Protein AF-A0A0B1T6L1-F1 (afdb_monomer_lite)

Foldseek 3Di:
DDDQDQEAAAEDQPDALVVVLVLVVPDDLVLLLVNQVNHAEYEYEHYNYDLVSVVSNLVSHQAYQEYYYDDDPDDPVSVVVCLVSCQNRLHAEYEDEQRCQLVCQVRHQHAYYEYDDEADHAQVSAAAYAEYEEEYDDDDPRPLVNCVRHVYQKYKYKYFAQDPVSVVVVVVVLVVNVVSPFADKDKDFAAAPPCPPGDGGMMMIMTHDDPPLVVLVCCCCHVVSDRDDDVLSVVCSVDVPSDSSPPDPHPPCPDDPSVVVVVVSVVVVPPD

Secondary structure (DSSP, 8-state):
-----SEEEEE-TTS-HHHHHHHHHTS-HHHHHHHHTT--EEEEES----HHHHHHHHHT-S--SEEEEES----HHHHHHHHHHHHHTT--EEEE-GGGHHHHHHH--EEEEEE---S---STT--SEEEEEEE--S--TTHHHHHHHHT-SEEEEEEE--SHHHHHHHHHHHHHHHHTT-SS-EEEEEPPTT-TTPPP-EEEEEEES-HHHHHHHHIIIIITT-SS--HHHHGGGT-TT-----S------SS--HHHHHHHHHHTTS--

Organism: Oesophagostomum dentatum (NCBI:txid61180)

Radius of gyration: 20.28 Å; chains: 1; bounding box: 44×43×60 Å

pLDDT: mean 70.19, std 16.98, range [30.94, 94.12]

Sequence (272 aa):
MSLRPSVIELTHSRNPLSNLTAALRSVEAGKLDNFFGKMKMLSLDRTDIAVNDLIFLLQKLKLLEGFSFSELDFSQKEWELLLPEFQRLSIRAMDISQDILDLVLNKMNVELLKLSAFPGLKVDALKHSLFFVYFAGERLKHKVDAFRILNLQCFAVVLYTPCNDTKYASGELARLLAEAGLPTVQLHRFASKGLSQGHDNFTVITAGEDCVTRAKVHSIYVEGRTSTPNLRQLLQLIDDFSPPLDPIRVVEFGGFDTDGVRKAFEAARQDV

Structure (mmCIF, N/CA/C/O backbone):
data_AF-A0A0B1T6L1-F1
#
_entry.id   AF-A0A0B1T6L1-F1
#
loop_
_atom_site.group_PDB
_atom_site.id
_atom_site.type_symbol
_atom_site.label_atom_id
_atom_site.label_alt_id
_atom_site.label_comp_id
_atom_site.label_asym_id
_atom_site.label_entity_id
_atom_site.label_seq_id
_atom_site.pdbx_PDB_ins_code
_atom_site.Cartn_x
_atom_site.Cartn_y
_atom_site.Cartn_z
_atom_site.occupancy
_atom_site.B_iso_or_equiv
_atom_site.auth_seq_id
_atom_site.auth_comp_id
_atom_site.auth_asym_id
_atom_site.auth_atom_id
_atom_site.pdbx_PDB_model_num
ATOM 1 N N . MET A 1 1 ? 4.701 -25.016 -21.267 1.00 36.16 1 MET A N 1
ATOM 2 C CA . MET A 1 1 ? 3.952 -23.823 -20.789 1.00 36.16 1 MET A CA 1
ATOM 3 C C . MET A 1 1 ? 4.954 -22.804 -20.268 1.00 36.16 1 MET A C 1
ATOM 5 O O . MET A 1 1 ? 5.526 -23.029 -19.207 1.00 36.16 1 MET A O 1
ATOM 9 N N . SER A 1 2 ? 5.215 -21.726 -21.014 1.00 41.16 2 SER A N 1
ATOM 10 C CA . SER A 1 2 ? 6.150 -20.693 -20.558 1.00 41.16 2 SER A CA 1
ATOM 11 C C . SER A 1 2 ? 5.547 -19.910 -19.388 1.00 41.16 2 SER A C 1
ATOM 13 O O . SER A 1 2 ? 4.442 -19.369 -19.462 1.00 41.16 2 SER A O 1
ATOM 15 N N . LEU A 1 3 ? 6.262 -19.924 -18.267 1.00 41.78 3 LEU A N 1
ATOM 16 C CA . LEU A 1 3 ? 5.876 -19.271 -17.022 1.00 41.78 3 LEU A CA 1
ATOM 17 C C . LEU A 1 3 ? 6.004 -17.756 -17.214 1.00 41.78 3 LEU A C 1
ATOM 19 O O . LEU A 1 3 ? 7.114 -17.236 -17.289 1.00 41.78 3 LEU A O 1
ATOM 23 N N . ARG A 1 4 ? 4.875 -17.050 -17.330 1.00 53.25 4 ARG A N 1
ATOM 24 C CA . ARG A 1 4 ? 4.848 -15.581 -17.379 1.00 53.25 4 ARG A CA 1
ATOM 25 C C . ARG A 1 4 ? 4.608 -15.049 -15.966 1.00 53.25 4 ARG A C 1
ATOM 27 O O . ARG A 1 4 ? 3.609 -15.451 -15.367 1.00 53.25 4 ARG A O 1
ATOM 34 N N . PRO A 1 5 ? 5.484 -14.194 -15.420 1.00 55.72 5 PRO A N 1
ATOM 35 C CA . PRO A 1 5 ? 5.317 -13.700 -14.062 1.00 55.72 5 PRO A CA 1
ATOM 36 C C . PRO A 1 5 ? 4.136 -12.725 -13.981 1.00 55.72 5 PRO A C 1
ATOM 38 O O . PRO A 1 5 ? 4.048 -11.772 -14.752 1.00 55.72 5 PRO A O 1
ATOM 41 N N . SER A 1 6 ? 3.235 -12.952 -13.023 1.00 68.88 6 SER A N 1
ATOM 42 C CA . SER A 1 6 ? 2.201 -11.975 -12.643 1.00 68.88 6 SER A CA 1
ATOM 43 C C . SER A 1 6 ? 2.708 -10.971 -11.608 1.00 68.88 6 SER A C 1
ATOM 45 O O . SER A 1 6 ? 2.180 -9.866 -11.518 1.00 68.88 6 SER A O 1
ATOM 47 N N . VAL A 1 7 ? 3.759 -11.324 -10.868 1.00 72.12 7 VAL A N 1
ATOM 48 C CA . VAL A 1 7 ? 4.447 -10.443 -9.924 1.00 72.12 7 VAL A CA 1
ATOM 49 C C . VAL A 1 7 ? 5.940 -10.521 -10.194 1.00 72.12 7 VAL A C 1
ATOM 51 O O . VAL A 1 7 ? 6.476 -11.620 -10.342 1.00 72.12 7 VAL A O 1
ATOM 54 N N . ILE A 1 8 ? 6.599 -9.369 -10.234 1.00 73.44 8 ILE A N 1
ATOM 55 C CA . ILE A 1 8 ? 8.056 -9.275 -10.216 1.00 73.44 8 ILE A CA 1
ATOM 56 C C . ILE A 1 8 ? 8.463 -8.550 -8.942 1.00 73.44 8 ILE A C 1
ATOM 58 O O . ILE A 1 8 ? 7.980 -7.458 -8.651 1.00 73.44 8 ILE A O 1
ATOM 62 N N . GLU A 1 9 ? 9.350 -9.181 -8.187 1.00 73.81 9 GLU A N 1
ATOM 63 C CA . GLU A 1 9 ? 9.928 -8.640 -6.967 1.00 73.81 9 GLU A CA 1
ATOM 64 C C . GLU A 1 9 ? 11.438 -8.539 -7.182 1.00 73.81 9 GLU A C 1
ATOM 66 O O . GLU A 1 9 ? 12.100 -9.535 -7.474 1.00 73.81 9 GLU A O 1
ATOM 71 N N . LEU A 1 10 ? 11.955 -7.318 -7.125 1.00 73.69 10 LEU A N 1
ATOM 72 C CA . LEU A 1 10 ? 13.372 -7.013 -7.250 1.00 73.69 10 LEU A CA 1
ATOM 73 C C . LEU A 1 10 ? 13.874 -6.676 -5.852 1.00 73.69 10 LEU A C 1
ATOM 75 O O . LEU A 1 10 ? 13.380 -5.730 -5.241 1.00 73.69 10 LEU A O 1
ATOM 79 N N . THR A 1 11 ? 14.795 -7.485 -5.332 1.00 72.19 11 THR A N 1
ATOM 80 C CA . THR A 1 11 ? 15.311 -7.339 -3.969 1.00 72.19 11 THR A CA 1
ATOM 81 C C . THR A 1 11 ? 16.829 -7.192 -3.965 1.00 72.19 11 THR A C 1
ATOM 83 O O . THR A 1 11 ? 17.516 -7.804 -4.784 1.00 72.19 11 THR A O 1
ATOM 86 N N . HIS A 1 12 ? 17.338 -6.449 -2.978 1.00 64.75 12 HIS A N 1
ATOM 87 C CA . HIS A 1 12 ? 18.756 -6.277 -2.639 1.00 64.75 12 HIS A CA 1
ATOM 88 C C . HIS A 1 12 ? 19.622 -5.482 -3.636 1.00 64.75 12 HIS A C 1
ATOM 90 O O . HIS A 1 12 ? 19.694 -5.747 -4.831 1.00 64.75 12 HIS A O 1
ATOM 96 N N . SER A 1 13 ? 20.451 -4.595 -3.083 1.00 58.34 13 SER A N 1
ATOM 97 C CA . SER A 1 13 ? 21.428 -3.754 -3.792 1.00 58.34 13 SER A CA 1
ATOM 98 C C . SER A 1 13 ? 22.599 -4.499 -4.444 1.00 58.34 13 SER A C 1
ATOM 100 O O . SER A 1 13 ? 23.389 -3.894 -5.164 1.00 58.34 13 SER A O 1
ATOM 102 N N . ARG A 1 14 ? 22.745 -5.813 -4.217 1.00 57.59 14 ARG A N 1
ATOM 103 C CA . ARG A 1 14 ? 23.870 -6.593 -4.768 1.00 57.59 14 ARG A CA 1
ATOM 104 C C . ARG A 1 14 ? 23.780 -6.812 -6.280 1.00 57.59 14 ARG A C 1
ATOM 106 O O . ARG A 1 14 ? 24.773 -7.216 -6.874 1.00 57.59 14 ARG A O 1
ATOM 113 N N . ASN A 1 15 ? 22.630 -6.526 -6.893 1.00 57.59 15 ASN A N 1
ATOM 114 C CA . ASN A 1 15 ? 22.432 -6.591 -8.336 1.00 57.59 15 ASN A CA 1
ATOM 115 C C . ASN A 1 15 ? 21.779 -5.295 -8.824 1.00 57.59 15 ASN A C 1
ATOM 117 O O . ASN A 1 15 ? 20.564 -5.150 -8.693 1.00 57.59 15 ASN A O 1
ATOM 121 N N . PRO A 1 16 ? 22.557 -4.347 -9.375 1.00 63.94 16 PRO A N 1
ATOM 122 C CA . PRO A 1 16 ? 22.005 -3.066 -9.779 1.00 63.94 16 PRO A CA 1
ATOM 123 C C . PRO A 1 16 ? 21.029 -3.277 -10.938 1.00 63.94 16 PRO A C 1
ATOM 125 O O . PRO A 1 16 ? 21.321 -4.019 -11.885 1.00 63.94 16 PRO A O 1
ATOM 128 N N . LEU A 1 17 ? 19.864 -2.621 -10.874 1.00 71.81 17 LEU A N 1
ATOM 129 C CA . LEU A 1 17 ? 18.836 -2.740 -11.913 1.00 71.81 17 LEU A CA 1
ATOM 130 C C . LEU A 1 17 ? 19.394 -2.397 -13.303 1.00 71.81 17 LEU A C 1
ATOM 132 O O . LEU A 1 17 ? 18.957 -2.971 -14.298 1.00 71.81 17 LEU A O 1
ATOM 136 N N . SER A 1 18 ? 20.405 -1.532 -13.359 1.00 74.44 18 SER A N 1
ATOM 137 C CA . SER A 1 18 ? 21.131 -1.159 -14.572 1.00 74.44 18 SER A CA 1
ATOM 138 C C . SER A 1 18 ? 21.674 -2.357 -15.365 1.00 74.44 18 SER A C 1
ATOM 140 O O . SER A 1 18 ? 21.671 -2.339 -16.595 1.00 74.44 18 SER A O 1
ATOM 142 N N . ASN A 1 19 ? 22.081 -3.444 -14.700 1.00 75.06 19 ASN A N 1
ATOM 143 C CA . ASN A 1 19 ? 22.536 -4.659 -15.383 1.00 75.06 19 ASN A CA 1
ATOM 144 C C . ASN A 1 19 ? 21.368 -5.403 -16.041 1.00 75.06 19 ASN A C 1
ATOM 146 O O . ASN A 1 19 ? 21.485 -5.879 -17.173 1.00 75.06 19 ASN A O 1
ATOM 150 N N . LEU A 1 20 ? 20.220 -5.468 -15.359 1.00 74.06 20 LEU A N 1
ATOM 151 C CA . LEU A 1 20 ? 19.002 -6.031 -15.933 1.00 74.06 20 LEU A CA 1
ATOM 152 C C . LEU A 1 20 ? 18.511 -5.162 -17.092 1.00 74.06 20 LEU A C 1
ATOM 154 O O . LEU A 1 20 ? 18.216 -5.698 -18.155 1.00 74.06 20 LEU A O 1
ATOM 158 N N . THR A 1 21 ? 18.449 -3.837 -16.944 1.00 78.88 21 THR A N 1
ATOM 159 C CA . THR A 1 21 ? 18.015 -2.963 -18.043 1.00 78.88 21 THR A CA 1
ATOM 160 C C . THR A 1 21 ? 18.961 -3.054 -19.230 1.00 78.88 21 THR A C 1
ATOM 162 O O . THR A 1 21 ? 18.482 -3.135 -20.359 1.00 78.88 21 THR A O 1
ATOM 165 N N . ALA A 1 22 ? 20.277 -3.132 -19.012 1.00 81.00 22 ALA A N 1
ATOM 166 C CA . ALA A 1 22 ? 21.252 -3.367 -20.074 1.00 81.00 22 ALA A CA 1
ATOM 167 C C . ALA A 1 22 ? 20.987 -4.690 -20.813 1.00 81.00 22 ALA A C 1
ATOM 169 O O . ALA A 1 22 ? 20.935 -4.706 -22.045 1.00 81.00 22 ALA A O 1
ATOM 170 N N . ALA A 1 23 ? 20.738 -5.781 -20.081 1.00 77.50 23 ALA A N 1
ATOM 171 C CA . ALA A 1 23 ? 20.386 -7.065 -20.680 1.00 77.50 23 ALA A CA 1
ATOM 172 C C . ALA A 1 23 ? 19.068 -6.979 -21.467 1.00 77.50 23 ALA A C 1
ATOM 174 O O . ALA A 1 23 ? 19.016 -7.387 -22.628 1.00 77.50 23 ALA A O 1
ATOM 175 N N . LEU A 1 24 ? 18.023 -6.381 -20.889 1.00 80.19 24 LEU A N 1
ATOM 176 C CA . LEU A 1 24 ? 16.717 -6.230 -21.535 1.00 80.19 24 LEU A CA 1
ATOM 177 C C . LEU A 1 24 ? 16.789 -5.342 -22.781 1.00 80.19 24 LEU A C 1
ATOM 179 O O . LEU A 1 24 ? 16.126 -5.639 -23.765 1.00 80.19 24 LEU A O 1
ATOM 183 N N . ARG A 1 25 ? 17.624 -4.298 -22.798 1.00 82.81 25 ARG A N 1
ATOM 184 C CA . ARG A 1 25 ? 17.835 -3.450 -23.986 1.00 82.81 25 ARG A CA 1
ATOM 185 C C . ARG A 1 25 ? 18.375 -4.228 -25.187 1.00 82.81 25 ARG A C 1
ATOM 187 O O . ARG A 1 25 ? 18.141 -3.809 -26.315 1.00 82.81 25 ARG A O 1
ATOM 194 N N . SER A 1 26 ? 19.068 -5.345 -24.957 1.00 80.06 26 SER A N 1
ATOM 195 C CA . SER A 1 26 ? 19.555 -6.231 -26.023 1.00 80.06 26 SER A CA 1
ATOM 196 C C . SER A 1 26 ? 18.503 -7.227 -26.534 1.00 80.06 26 SER A C 1
ATOM 198 O O . SER A 1 26 ? 18.726 -7.894 -27.543 1.00 80.06 26 SER A O 1
ATOM 200 N N . VAL A 1 27 ? 17.352 -7.329 -25.861 1.00 79.75 27 VAL A N 1
ATOM 201 C CA . VAL A 1 27 ? 16.247 -8.215 -26.240 1.00 79.75 27 VAL A CA 1
ATOM 202 C C . VAL A 1 27 ? 15.304 -7.492 -27.203 1.00 79.75 27 VAL A C 1
ATOM 204 O O . VAL A 1 27 ? 14.964 -6.324 -27.027 1.00 79.75 27 VAL A O 1
ATOM 207 N N . GLU A 1 28 ? 14.843 -8.210 -28.226 1.00 80.69 28 GLU A N 1
ATOM 208 C CA . GLU A 1 28 ? 13.855 -7.720 -29.188 1.00 80.69 28 GLU A CA 1
ATOM 209 C C . GLU A 1 28 ? 12.576 -7.218 -28.490 1.00 80.69 28 GLU A C 1
ATOM 211 O O . GLU A 1 28 ? 11.990 -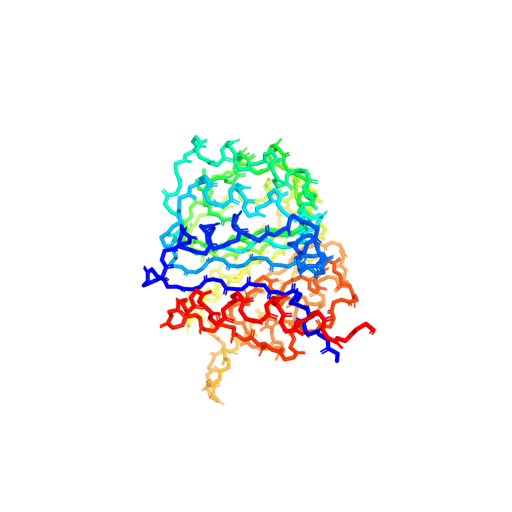7.920 -27.661 1.00 80.69 28 GLU A O 1
ATOM 216 N N . ALA A 1 29 ? 12.108 -6.021 -28.861 1.00 74.94 29 ALA A N 1
ATOM 217 C CA . ALA A 1 29 ? 11.001 -5.337 -28.187 1.00 74.94 29 ALA A CA 1
ATOM 218 C C . ALA A 1 29 ? 9.726 -6.195 -28.075 1.00 74.94 29 ALA A C 1
ATOM 220 O O . ALA A 1 29 ? 9.123 -6.260 -27.006 1.00 74.94 29 ALA A O 1
ATOM 221 N N . GLY A 1 30 ? 9.363 -6.934 -29.132 1.00 75.12 30 GLY A N 1
ATOM 222 C CA . GLY A 1 30 ? 8.183 -7.807 -29.124 1.00 75.12 30 GLY A CA 1
ATOM 223 C C . GLY A 1 30 ? 8.251 -8.939 -28.089 1.00 75.12 30 GLY A C 1
ATOM 224 O O . GLY A 1 30 ? 7.219 -9.384 -27.585 1.00 75.12 30 GLY A O 1
ATOM 225 N N . LYS A 1 31 ? 9.457 -9.385 -27.712 1.00 74.69 31 LYS A N 1
ATOM 226 C CA . LYS A 1 31 ? 9.647 -10.418 -26.683 1.00 74.69 31 LYS A CA 1
ATOM 227 C C . LYS A 1 31 ? 9.498 -9.859 -25.275 1.00 74.69 31 LYS A C 1
ATOM 229 O O . LYS A 1 31 ? 8.926 -10.535 -24.423 1.00 74.69 31 LYS A O 1
ATOM 234 N N . LEU A 1 32 ? 9.971 -8.635 -25.046 1.00 73.62 32 LEU A N 1
ATOM 235 C CA . LEU A 1 32 ? 9.786 -7.935 -23.774 1.00 73.62 32 LEU A CA 1
ATOM 236 C C . LEU A 1 32 ? 8.304 -7.668 -23.514 1.00 73.62 32 LEU A C 1
ATOM 238 O O . LEU A 1 32 ? 7.801 -8.019 -22.449 1.00 73.62 32 LEU A O 1
ATOM 242 N N . ASP A 1 33 ? 7.594 -7.154 -24.519 1.00 75.25 33 ASP A N 1
ATOM 243 C CA . ASP A 1 33 ? 6.148 -6.928 -24.464 1.00 75.25 33 ASP A CA 1
ATOM 244 C C . ASP A 1 33 ? 5.382 -8.200 -24.079 1.00 75.25 33 ASP A C 1
ATOM 246 O O . ASP A 1 33 ? 4.445 -8.167 -23.282 1.00 75.25 33 ASP A O 1
ATOM 250 N N . ASN A 1 34 ? 5.776 -9.343 -24.646 1.00 74.12 34 ASN A N 1
ATOM 251 C CA . ASN A 1 34 ? 5.131 -10.623 -24.370 1.00 74.12 34 ASN A CA 1
ATOM 252 C C . ASN A 1 34 ? 5.470 -11.162 -22.968 1.00 74.12 34 ASN A C 1
ATOM 254 O O . ASN A 1 34 ? 4.610 -11.761 -22.315 1.00 74.12 34 ASN A O 1
ATOM 258 N N . PHE A 1 35 ? 6.706 -10.945 -22.506 1.00 70.56 35 PHE A N 1
ATOM 259 C CA . PHE A 1 35 ? 7.175 -11.359 -21.183 1.00 70.56 35 PHE A CA 1
ATOM 260 C C . PHE A 1 35 ? 6.468 -10.581 -20.068 1.00 70.56 35 PHE A C 1
ATOM 262 O O . PHE A 1 35 ? 5.916 -11.187 -19.150 1.00 70.56 35 PHE A O 1
ATOM 269 N N . PHE A 1 36 ? 6.408 -9.253 -20.190 1.00 75.19 36 PHE A N 1
ATOM 270 C CA . PHE A 1 36 ? 5.764 -8.377 -19.210 1.00 75.19 36 PHE A CA 1
ATOM 271 C C . PHE A 1 36 ? 4.249 -8.239 -19.397 1.00 75.19 36 PHE A C 1
ATOM 273 O O . PHE A 1 36 ? 3.572 -7.697 -18.530 1.00 75.19 36 PHE A O 1
ATOM 280 N N . GLY A 1 37 ? 3.679 -8.752 -20.491 1.00 71.31 37 GLY A N 1
ATOM 281 C CA . GLY A 1 37 ? 2.271 -8.543 -20.843 1.00 71.31 37 GLY A CA 1
ATOM 282 C C . GLY A 1 37 ? 1.235 -9.101 -19.857 1.00 71.31 37 GLY A C 1
ATOM 283 O O . GLY A 1 37 ? 0.057 -8.791 -19.998 1.00 71.31 37 GLY A O 1
ATOM 284 N N . LYS A 1 38 ? 1.638 -9.922 -18.876 1.00 71.06 38 LYS A N 1
ATOM 285 C CA . LYS A 1 38 ? 0.769 -10.415 -17.785 1.00 71.06 38 LYS A CA 1
ATOM 286 C C . LYS A 1 38 ? 1.198 -9.935 -16.397 1.00 71.06 38 LYS A C 1
ATOM 288 O O . LYS A 1 38 ? 0.666 -10.424 -15.398 1.00 71.06 38 LYS A O 1
ATOM 293 N N . MET A 1 39 ? 2.169 -9.028 -16.329 1.00 77.38 39 MET A N 1
ATOM 294 C CA . MET A 1 39 ? 2.644 -8.497 -15.064 1.00 77.38 39 MET A CA 1
ATOM 295 C C . MET A 1 39 ? 1.562 -7.602 -14.460 1.00 77.38 39 MET A C 1
ATOM 297 O O . MET A 1 39 ? 1.101 -6.656 -15.089 1.00 77.38 39 MET A O 1
ATOM 301 N N . LYS A 1 40 ? 1.142 -7.930 -13.242 1.00 78.38 40 LYS A N 1
ATOM 302 C CA . LYS A 1 40 ? 0.152 -7.180 -12.466 1.00 78.38 40 LYS A CA 1
ATOM 303 C C . LYS A 1 40 ? 0.808 -6.371 -11.361 1.00 78.38 40 LYS A C 1
ATOM 305 O O . LYS A 1 40 ? 0.277 -5.337 -10.982 1.00 78.38 40 LYS A O 1
ATOM 310 N N . MET A 1 41 ? 1.962 -6.802 -10.857 1.00 83.50 41 MET A N 1
ATOM 311 C CA . MET A 1 41 ? 2.629 -6.105 -9.765 1.00 83.50 41 MET A CA 1
ATOM 312 C C . MET A 1 41 ? 4.145 -6.064 -9.925 1.00 83.50 41 MET A C 1
ATOM 314 O O . MET A 1 41 ? 4.771 -7.064 -10.281 1.00 83.50 41 MET A O 1
ATOM 318 N N . LEU A 1 42 ? 4.715 -4.904 -9.603 1.00 86.00 42 LEU A N 1
ATOM 319 C CA . LEU A 1 42 ? 6.147 -4.680 -9.458 1.00 86.00 42 LEU A CA 1
ATOM 320 C C . LEU A 1 42 ? 6.430 -4.292 -8.005 1.00 86.00 42 LEU A C 1
ATOM 322 O O . LEU A 1 42 ? 5.798 -3.381 -7.473 1.00 86.00 42 LEU A O 1
ATOM 326 N N . SER A 1 43 ? 7.363 -4.993 -7.372 1.00 84.38 43 SER A N 1
ATOM 327 C CA . SER A 1 43 ? 7.820 -4.714 -6.013 1.00 84.38 43 SER A CA 1
ATOM 328 C C . SER A 1 43 ? 9.320 -4.455 -6.017 1.00 84.38 43 SER A C 1
ATOM 330 O O . SER A 1 43 ? 10.070 -5.272 -6.547 1.00 84.38 43 SER A O 1
ATOM 332 N N . LEU A 1 44 ? 9.748 -3.337 -5.436 1.00 82.56 44 LEU A N 1
ATOM 333 C CA . LEU A 1 44 ? 11.155 -2.966 -5.283 1.00 82.56 44 LEU A CA 1
ATOM 334 C C . LEU A 1 44 ? 11.520 -2.970 -3.796 1.00 82.56 44 LEU A C 1
ATOM 336 O O . LEU A 1 44 ? 10.972 -2.185 -3.034 1.00 82.56 44 LEU A O 1
ATOM 340 N N . ASP A 1 45 ? 12.434 -3.831 -3.365 1.00 77.12 45 ASP A N 1
ATOM 341 C CA . ASP A 1 45 ? 12.848 -3.917 -1.961 1.00 77.12 45 ASP A CA 1
ATOM 342 C C . ASP A 1 45 ? 14.355 -3.686 -1.833 1.00 77.12 45 ASP A C 1
ATOM 344 O O . ASP A 1 45 ? 15.151 -4.446 -2.392 1.00 77.12 45 ASP A O 1
ATOM 348 N N . ARG A 1 46 ? 14.764 -2.623 -1.126 1.00 70.12 46 ARG A N 1
ATOM 349 C CA . ARG A 1 46 ? 16.183 -2.306 -0.850 1.00 70.12 46 ARG A CA 1
ATOM 350 C C . ARG A 1 46 ? 17.092 -2.406 -2.080 1.00 70.12 46 ARG A C 1
ATOM 352 O O . ARG A 1 46 ? 18.166 -3.017 -2.037 1.00 70.12 46 ARG A O 1
ATOM 359 N N . THR A 1 47 ? 16.618 -1.881 -3.203 1.00 69.69 47 THR A N 1
ATOM 360 C CA . THR A 1 47 ? 17.295 -1.978 -4.499 1.00 69.69 47 THR A CA 1
ATOM 361 C C . THR A 1 47 ? 17.915 -0.631 -4.848 1.00 69.69 47 THR A C 1
ATOM 363 O O . THR A 1 47 ? 17.233 0.386 -4.786 1.00 69.69 47 THR A O 1
ATOM 366 N N . ASP A 1 48 ? 19.190 -0.631 -5.242 1.00 72.12 48 ASP A N 1
ATOM 367 C CA . ASP A 1 48 ? 19.839 0.547 -5.824 1.00 72.12 48 ASP A CA 1
ATOM 368 C C . ASP A 1 48 ? 19.381 0.679 -7.282 1.00 72.12 48 ASP A C 1
ATOM 370 O O . ASP A 1 48 ? 19.771 -0.100 -8.163 1.00 72.12 48 ASP A O 1
ATOM 374 N N . ILE A 1 49 ? 18.434 1.586 -7.502 1.00 78.81 49 ILE A N 1
ATOM 375 C CA . ILE A 1 49 ? 17.737 1.768 -8.767 1.00 78.81 49 ILE A CA 1
ATOM 376 C C . ILE A 1 49 ? 17.864 3.219 -9.208 1.00 78.81 49 ILE A C 1
ATOM 378 O O . ILE A 1 49 ? 17.459 4.128 -8.498 1.00 78.81 49 ILE A O 1
ATOM 382 N N . ALA A 1 50 ? 18.377 3.442 -10.416 1.00 86.38 50 ALA A N 1
ATOM 383 C CA . ALA A 1 50 ? 18.330 4.760 -11.030 1.00 86.38 50 ALA A CA 1
ATOM 384 C C . ALA A 1 50 ? 16.932 5.025 -11.611 1.00 86.38 50 ALA A C 1
ATOM 386 O O . ALA A 1 50 ? 16.326 4.141 -12.225 1.00 86.38 50 ALA A O 1
ATOM 387 N N . VAL A 1 51 ? 16.448 6.267 -11.510 1.00 88.50 51 VAL A N 1
ATOM 388 C CA . VAL A 1 51 ? 15.139 6.677 -12.054 1.00 88.50 51 VAL A CA 1
ATOM 389 C C . VAL A 1 51 ? 14.964 6.284 -13.529 1.00 88.50 51 VAL A C 1
ATOM 391 O O . VAL A 1 51 ? 13.917 5.779 -13.929 1.00 88.50 51 VAL A O 1
ATOM 394 N N . ASN A 1 52 ? 16.018 6.431 -14.337 1.00 89.38 52 ASN A N 1
ATOM 395 C CA . ASN A 1 52 ? 15.991 6.132 -15.770 1.00 89.38 52 ASN A CA 1
ATOM 396 C C . ASN A 1 52 ? 15.820 4.636 -16.063 1.00 89.38 52 ASN A C 1
ATOM 398 O O . ASN A 1 52 ? 15.218 4.269 -17.074 1.00 89.38 52 ASN A O 1
ATOM 402 N N . ASP A 1 53 ? 16.341 3.773 -15.190 1.00 87.06 53 ASP A N 1
ATOM 403 C CA . ASP A 1 53 ? 16.186 2.327 -15.317 1.00 87.06 53 ASP A CA 1
ATOM 404 C C . ASP A 1 53 ? 14.757 1.900 -14.978 1.00 87.06 53 ASP A C 1
ATOM 406 O O . ASP A 1 53 ? 14.175 1.075 -15.689 1.00 87.06 53 ASP A O 1
ATOM 410 N N . LEU A 1 54 ? 14.155 2.522 -13.958 1.00 88.88 54 LEU A N 1
ATOM 411 C CA . LEU A 1 54 ? 12.750 2.301 -13.632 1.00 88.88 54 LEU A CA 1
ATOM 412 C C . LEU A 1 54 ? 11.832 2.778 -14.761 1.00 88.88 54 LEU A C 1
ATOM 414 O O . LEU A 1 54 ? 10.971 2.021 -15.197 1.00 88.88 54 LEU A O 1
ATOM 418 N N . ILE A 1 55 ? 12.045 3.992 -15.280 1.00 91.25 55 ILE A N 1
ATOM 419 C CA . ILE A 1 55 ? 11.276 4.531 -16.413 1.00 91.25 55 ILE A CA 1
ATOM 420 C C . ILE A 1 55 ? 11.355 3.581 -17.607 1.00 91.25 55 ILE A C 1
ATOM 422 O O . ILE A 1 55 ? 10.326 3.225 -18.181 1.00 91.25 55 ILE A O 1
ATOM 426 N N . PHE A 1 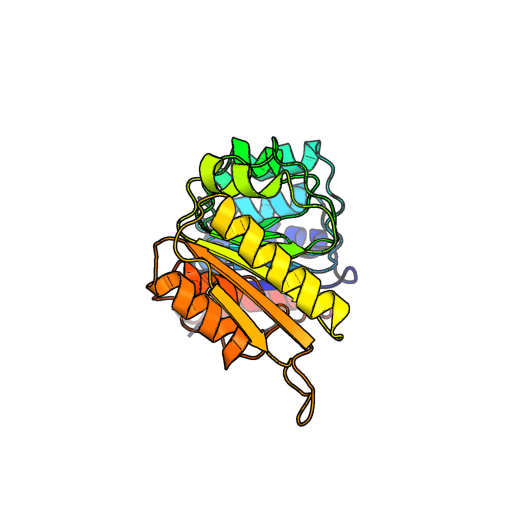56 ? 12.560 3.117 -17.955 1.00 89.12 56 PHE A N 1
ATOM 427 C CA . PHE A 1 56 ? 12.733 2.158 -19.042 1.00 89.12 56 PHE A CA 1
ATOM 428 C C . PHE A 1 56 ? 11.899 0.892 -18.822 1.00 89.12 56 PHE A C 1
ATOM 430 O O . PHE A 1 56 ? 11.241 0.436 -19.758 1.00 89.12 56 PHE A O 1
ATOM 437 N N . LEU A 1 57 ? 11.910 0.334 -17.607 1.00 86.19 57 LEU A N 1
ATOM 438 C CA . LEU A 1 57 ? 11.126 -0.854 -17.281 1.00 86.19 57 LEU A CA 1
ATOM 439 C C . LEU A 1 57 ? 9.625 -0.578 -17.419 1.00 86.19 57 LEU A C 1
ATOM 441 O O . LEU A 1 57 ? 8.938 -1.327 -18.112 1.00 86.19 57 LEU A O 1
ATOM 445 N N . LEU A 1 58 ? 9.132 0.513 -16.825 1.00 89.31 58 LEU A N 1
ATOM 446 C CA . LEU A 1 58 ? 7.722 0.905 -16.876 1.00 89.31 58 LEU A CA 1
ATOM 447 C C . LEU A 1 58 ? 7.238 1.083 -18.319 1.00 89.31 58 LEU A C 1
ATOM 449 O O . LEU A 1 58 ? 6.149 0.621 -18.659 1.00 89.31 58 LEU A O 1
ATOM 453 N N . GLN A 1 59 ? 8.063 1.656 -19.197 1.00 89.31 59 GLN A N 1
ATOM 454 C CA . GLN A 1 59 ? 7.768 1.829 -20.626 1.00 89.31 59 GLN A CA 1
ATOM 455 C C . GLN A 1 59 ? 7.595 0.514 -21.396 1.00 89.31 59 GLN A C 1
ATOM 457 O O . GLN A 1 59 ? 7.006 0.516 -22.476 1.00 89.31 59 GLN A O 1
ATOM 462 N N . LYS A 1 60 ? 8.085 -0.616 -20.870 1.00 84.88 60 LYS A N 1
ATOM 463 C CA . LYS A 1 60 ? 7.846 -1.954 -21.446 1.00 84.88 60 LYS A CA 1
ATOM 464 C C . LYS A 1 60 ? 6.568 -2.607 -20.940 1.00 84.88 60 LYS A C 1
ATOM 466 O O . LYS A 1 60 ? 6.159 -3.642 -21.461 1.00 84.88 60 LYS A O 1
ATOM 471 N N . LEU A 1 61 ? 5.925 -2.011 -19.942 1.00 85.12 61 LEU A N 1
ATOM 472 C CA . LEU A 1 61 ? 4.684 -2.514 -19.381 1.00 85.12 61 LEU A CA 1
ATOM 473 C C . LEU A 1 61 ? 3.489 -1.942 -20.143 1.00 85.12 61 LEU A C 1
ATOM 475 O O . LEU A 1 61 ? 3.436 -0.755 -20.484 1.00 85.12 61 LEU A O 1
ATOM 479 N N . LYS A 1 62 ? 2.500 -2.806 -20.370 1.00 82.81 62 LYS A N 1
ATOM 480 C CA . LYS A 1 62 ? 1.179 -2.423 -20.893 1.00 82.81 62 LYS A CA 1
ATOM 481 C C . LYS A 1 62 ? 0.137 -2.290 -19.787 1.00 82.81 62 LYS A C 1
ATOM 483 O O . LYS A 1 62 ? -0.842 -1.581 -19.970 1.00 82.81 62 LYS A O 1
ATOM 488 N N . LEU A 1 63 ? 0.363 -2.967 -18.665 1.00 82.06 63 LEU A N 1
ATOM 489 C CA . LEU A 1 63 ? -0.496 -2.966 -17.491 1.00 82.06 63 LEU A CA 1
ATOM 490 C C . LEU A 1 63 ? 0.383 -3.069 -16.243 1.00 82.06 63 LEU A C 1
ATOM 492 O O . LEU A 1 63 ? 1.394 -3.773 -16.258 1.00 82.06 63 LEU A O 1
ATOM 496 N N . LEU A 1 64 ? -0.008 -2.367 -15.183 1.00 86.12 64 LEU A N 1
ATOM 497 C CA . LEU A 1 64 ? 0.545 -2.527 -13.845 1.00 86.12 64 LEU A CA 1
ATOM 498 C C . LEU A 1 64 ? -0.560 -2.196 -12.839 1.00 86.12 64 LEU A C 1
ATOM 500 O O . LEU A 1 64 ? -0.968 -1.049 -12.730 1.00 86.12 64 LEU A O 1
ATOM 504 N N . GLU A 1 65 ? -1.075 -3.197 -12.132 1.00 83.00 65 GLU A N 1
ATOM 505 C CA . GLU A 1 65 ? -2.152 -3.013 -11.150 1.00 83.00 65 GLU A CA 1
ATOM 506 C C . GLU A 1 65 ? -1.605 -2.506 -9.812 1.00 83.00 65 GLU A C 1
ATOM 508 O O . GLU A 1 65 ? -2.239 -1.663 -9.182 1.00 83.00 65 GLU A O 1
ATOM 513 N N . GLY A 1 66 ? -0.425 -2.982 -9.398 1.00 86.44 66 GLY A N 1
ATOM 514 C CA . GLY A 1 66 ? 0.202 -2.641 -8.123 1.00 86.44 66 GLY A CA 1
ATOM 515 C C . GLY A 1 66 ? 1.677 -2.255 -8.240 1.00 86.44 66 GLY A C 1
ATOM 516 O O . GLY A 1 66 ? 2.454 -2.947 -8.901 1.00 86.44 66 GLY A O 1
ATOM 517 N N . PHE A 1 67 ? 2.087 -1.198 -7.541 1.00 89.75 67 PHE A N 1
ATOM 518 C CA . PHE A 1 67 ? 3.496 -0.842 -7.364 1.00 89.75 67 PHE A CA 1
ATOM 519 C C . PHE A 1 67 ? 3.843 -0.745 -5.878 1.00 89.75 67 PHE A C 1
ATOM 521 O O . PHE A 1 67 ? 3.274 0.060 -5.146 1.00 89.75 67 PHE A O 1
ATOM 528 N N . SER A 1 68 ? 4.774 -1.582 -5.428 1.00 86.56 68 SER A N 1
ATOM 529 C CA . SER A 1 68 ? 5.243 -1.610 -4.043 1.00 86.56 68 SER A CA 1
ATOM 530 C C . SER A 1 68 ? 6.713 -1.236 -3.989 1.00 86.56 68 SER A C 1
ATOM 532 O O . SER A 1 68 ? 7.487 -1.660 -4.847 1.00 86.56 68 SER A O 1
ATOM 534 N N . PHE A 1 69 ? 7.119 -0.492 -2.965 1.00 84.31 69 PHE A N 1
ATOM 535 C CA . PHE A 1 69 ? 8.528 -0.198 -2.759 1.00 84.31 69 PHE A CA 1
ATOM 536 C C . PHE A 1 69 ? 8.914 -0.074 -1.283 1.00 84.31 69 PHE A C 1
ATOM 538 O O . PHE A 1 69 ? 8.087 0.280 -0.443 1.00 84.31 69 PHE A O 1
ATOM 545 N N . SER A 1 70 ? 10.182 -0.342 -0.979 1.00 75.12 70 SER A N 1
ATOM 546 C CA . SER A 1 70 ? 10.822 -0.035 0.299 1.00 75.12 70 SER A CA 1
ATOM 547 C C . SER A 1 70 ? 12.128 0.724 0.046 1.00 75.12 70 SER A C 1
ATOM 549 O O . SER A 1 70 ? 12.849 0.419 -0.903 1.00 75.12 70 SER A O 1
ATOM 551 N N . GLU A 1 71 ? 12.424 1.713 0.894 1.00 68.94 71 GLU A N 1
ATOM 552 C CA . GLU A 1 71 ? 13.737 2.380 0.937 1.00 68.94 71 GLU A CA 1
ATOM 553 C C . GLU A 1 71 ? 14.217 2.928 -0.435 1.00 68.94 71 GLU A C 1
ATOM 555 O O . GLU A 1 71 ? 15.382 2.777 -0.792 1.00 68.94 71 GLU A O 1
ATOM 560 N N . LEU A 1 72 ? 13.327 3.563 -1.217 1.00 74.19 72 LEU A N 1
ATOM 561 C CA . LEU A 1 72 ? 13.722 4.305 -2.425 1.00 74.19 72 LEU A CA 1
ATOM 562 C C . LEU A 1 72 ? 14.167 5.721 -2.053 1.00 74.19 72 LEU A C 1
ATOM 564 O O . LEU A 1 72 ? 13.398 6.460 -1.443 1.00 74.19 72 LEU A O 1
ATOM 568 N N . ASP A 1 73 ? 15.366 6.112 -2.480 1.00 75.31 73 ASP A N 1
ATOM 569 C CA . ASP A 1 73 ? 15.940 7.444 -2.231 1.00 75.31 73 ASP A CA 1
ATOM 570 C C . ASP A 1 73 ? 15.781 8.371 -3.451 1.00 75.31 73 ASP A C 1
ATOM 572 O O . ASP A 1 73 ? 16.710 9.042 -3.894 1.00 75.31 73 ASP A O 1
ATOM 576 N N . PHE A 1 74 ? 14.592 8.351 -4.061 1.00 84.38 74 PHE A N 1
ATOM 577 C CA . PHE A 1 74 ? 14.270 9.230 -5.183 1.00 84.38 74 PHE A CA 1
ATOM 578 C C . PHE A 1 74 ? 13.922 10.631 -4.691 1.00 84.38 74 PHE A C 1
ATOM 580 O O . PHE A 1 74 ? 13.054 10.827 -3.842 1.00 84.38 74 PHE A O 1
ATOM 587 N N . SER A 1 75 ? 14.541 11.632 -5.304 1.00 86.25 75 SER A N 1
ATOM 588 C CA . SER A 1 75 ? 14.178 13.028 -5.110 1.00 86.25 75 SER A CA 1
ATOM 589 C C . SER A 1 75 ? 12.776 13.331 -5.653 1.00 86.25 75 SER A C 1
ATOM 591 O O . SER A 1 75 ? 12.254 12.658 -6.542 1.00 86.25 75 SER A O 1
ATOM 593 N N . GLN A 1 76 ? 12.175 14.430 -5.190 1.00 83.69 76 GLN A N 1
ATOM 594 C CA . GLN A 1 76 ? 10.868 14.886 -5.679 1.00 83.69 76 GLN A CA 1
ATOM 595 C C . GLN A 1 76 ? 10.827 15.051 -7.211 1.00 83.69 76 GLN A C 1
ATOM 597 O O . GLN A 1 76 ? 9.832 14.706 -7.844 1.00 83.69 76 GLN A O 1
ATOM 602 N N . LYS A 1 77 ? 11.925 15.523 -7.819 1.00 88.38 77 LYS A N 1
ATOM 603 C CA . LYS A 1 77 ? 12.047 15.663 -9.280 1.00 88.38 77 LYS A CA 1
ATOM 604 C C . LYS A 1 77 ? 12.016 14.313 -9.992 1.00 88.38 77 LYS A C 1
ATOM 606 O O . LYS A 1 77 ? 11.456 14.207 -11.075 1.00 88.38 77 LYS A O 1
ATOM 611 N N . GLU A 1 78 ? 12.614 13.283 -9.404 1.00 90.50 78 GLU A N 1
ATOM 612 C CA . GLU A 1 78 ? 12.611 11.936 -9.977 1.00 90.50 78 GLU A CA 1
ATOM 613 C C . GLU A 1 78 ? 11.219 11.309 -9.904 1.00 90.50 78 GLU A C 1
ATOM 615 O O . GLU A 1 78 ? 10.755 10.729 -10.884 1.00 90.50 78 GLU A O 1
ATOM 620 N N . TRP A 1 79 ? 10.492 11.522 -8.806 1.00 88.75 79 TRP A N 1
ATOM 621 C CA . TRP A 1 79 ? 9.085 11.130 -8.717 1.00 88.75 79 TRP A CA 1
ATOM 622 C C . TRP A 1 79 ? 8.201 11.840 -9.742 1.00 88.75 79 TRP A C 1
ATOM 624 O O . TRP A 1 79 ? 7.331 11.211 -10.344 1.00 88.75 79 TRP A O 1
ATOM 634 N N . GLU A 1 80 ? 8.446 13.123 -10.013 1.00 89.19 80 GLU A N 1
ATOM 635 C CA . GLU A 1 80 ? 7.748 13.847 -11.081 1.00 89.19 80 GLU A CA 1
ATOM 636 C C . GLU A 1 80 ? 7.983 13.246 -12.473 1.00 89.19 80 GLU A C 1
ATOM 638 O O . GLU A 1 80 ? 7.080 13.312 -13.307 1.00 89.19 80 GLU A O 1
ATOM 643 N N . LEU A 1 81 ? 9.143 12.624 -12.713 1.00 92.00 81 LEU A N 1
ATOM 644 C CA . LEU A 1 81 ? 9.432 11.905 -13.957 1.00 92.00 81 LEU A CA 1
ATOM 645 C C . LEU A 1 81 ? 8.754 10.527 -14.020 1.00 92.00 81 LEU A C 1
ATOM 647 O O . LEU A 1 81 ? 8.426 10.064 -15.110 1.00 92.00 81 LEU A O 1
ATOM 651 N N . LEU A 1 82 ? 8.529 9.875 -12.877 1.00 91.38 82 LEU A N 1
ATOM 652 C CA . LEU A 1 82 ? 7.903 8.548 -12.802 1.00 91.38 82 LEU A CA 1
ATOM 653 C C . LEU A 1 82 ? 6.377 8.591 -12.920 1.00 91.38 82 LEU A C 1
ATOM 655 O O . LEU A 1 82 ? 5.770 7.692 -13.502 1.00 91.38 82 LEU A O 1
ATOM 659 N N . LEU A 1 83 ? 5.742 9.634 -12.385 1.00 88.44 83 LEU A N 1
ATOM 660 C CA . LEU A 1 83 ? 4.282 9.731 -12.338 1.00 88.44 83 LEU A CA 1
ATOM 661 C C . LEU A 1 83 ? 3.581 9.622 -13.696 1.00 88.44 83 LEU A C 1
ATOM 663 O O . LEU A 1 83 ? 2.589 8.900 -13.755 1.00 88.44 83 LEU A O 1
ATOM 667 N N . PRO A 1 84 ? 4.060 10.248 -14.789 1.00 91.31 84 PRO A N 1
ATOM 668 C CA . PRO A 1 84 ? 3.450 10.068 -16.105 1.00 91.31 84 PRO A CA 1
ATOM 669 C C . PRO A 1 84 ? 3.403 8.602 -16.551 1.00 91.31 84 PRO A C 1
ATOM 671 O O . PRO A 1 84 ? 2.425 8.175 -17.163 1.00 91.31 84 PRO A O 1
ATOM 674 N N . GLU A 1 85 ? 4.421 7.805 -16.212 1.00 92.25 85 GLU A N 1
ATOM 675 C CA . GLU A 1 85 ? 4.441 6.376 -16.532 1.00 92.25 85 GLU A CA 1
ATOM 676 C C . GLU A 1 85 ? 3.428 5.599 -15.684 1.00 92.25 85 GLU A C 1
ATOM 678 O O . GLU A 1 85 ? 2.712 4.743 -16.202 1.00 92.25 85 GLU A O 1
ATOM 683 N N . PHE A 1 86 ? 3.296 5.933 -14.400 1.00 90.69 86 PHE A N 1
ATOM 684 C CA . PHE A 1 86 ? 2.276 5.338 -13.535 1.00 90.69 86 PHE A CA 1
ATOM 685 C C . PHE A 1 86 ? 0.848 5.713 -13.961 1.00 90.69 86 PHE A C 1
ATOM 687 O O . PHE A 1 86 ? -0.036 4.855 -13.959 1.00 90.69 86 PHE A O 1
ATOM 694 N N . GLN A 1 87 ? 0.620 6.960 -14.383 1.00 87.31 87 GLN A N 1
ATOM 695 C CA . GLN A 1 87 ? -0.654 7.406 -14.957 1.00 87.31 87 GLN A CA 1
ATOM 696 C C . GLN A 1 87 ? -0.971 6.647 -16.246 1.00 87.31 87 GLN A C 1
ATOM 698 O O . GLN A 1 87 ? -2.075 6.127 -16.401 1.00 87.31 87 GLN A O 1
ATOM 703 N N . ARG A 1 88 ? 0.012 6.528 -17.152 1.00 91.12 88 ARG A N 1
ATOM 704 C CA . ARG A 1 88 ? -0.123 5.767 -18.403 1.00 91.12 88 ARG A CA 1
ATOM 705 C C . ARG A 1 88 ? -0.523 4.317 -18.137 1.00 91.12 88 ARG A C 1
ATOM 707 O O . ARG A 1 88 ? -1.325 3.764 -18.883 1.00 91.12 88 ARG A O 1
ATOM 714 N N . LEU A 1 89 ? 0.027 3.712 -17.086 1.00 88.31 89 LEU A N 1
ATOM 715 C CA . LEU A 1 89 ? -0.272 2.337 -16.685 1.00 88.31 89 LEU A CA 1
ATOM 716 C C . LEU A 1 89 ? -1.575 2.190 -15.890 1.00 88.31 89 LEU A C 1
ATOM 718 O O . LEU A 1 89 ? -1.993 1.058 -15.661 1.00 88.31 89 LEU A O 1
ATOM 722 N N . SER A 1 90 ? -2.217 3.301 -15.506 1.00 82.50 90 SER A N 1
ATOM 723 C CA . SER A 1 90 ? -3.445 3.325 -14.700 1.00 82.50 90 SER A CA 1
ATOM 724 C C . SER A 1 90 ? -3.323 2.476 -13.432 1.00 82.50 90 SER A C 1
ATOM 726 O O . SER A 1 90 ? -4.159 1.613 -13.165 1.00 82.50 90 SER A O 1
ATOM 728 N N . ILE A 1 91 ? -2.247 2.702 -12.667 1.00 84.75 91 ILE A N 1
ATOM 729 C CA . ILE A 1 91 ? -1.991 1.952 -11.432 1.00 84.75 91 ILE A CA 1
ATOM 730 C C . ILE A 1 91 ? -3.165 2.092 -10.466 1.00 84.75 91 ILE A C 1
ATOM 732 O O . ILE A 1 91 ? -3.600 3.199 -10.151 1.00 84.75 91 ILE A O 1
ATOM 736 N N . ARG A 1 92 ? -3.625 0.947 -9.957 1.00 81.38 92 ARG A N 1
ATOM 737 C CA . ARG A 1 92 ? -4.767 0.848 -9.043 1.00 81.38 92 ARG A CA 1
ATOM 738 C C . ARG A 1 92 ? -4.341 0.745 -7.583 1.00 81.38 92 ARG A C 1
ATOM 740 O O . ARG A 1 92 ? -5.112 1.136 -6.715 1.00 81.38 92 ARG A O 1
ATOM 747 N N . ALA A 1 93 ? -3.133 0.260 -7.298 1.00 83.94 93 ALA A N 1
ATOM 748 C CA . ALA A 1 93 ? -2.615 0.107 -5.944 1.00 83.94 93 ALA A CA 1
ATOM 749 C C . ALA A 1 93 ? -1.159 0.570 -5.807 1.00 83.94 93 ALA A C 1
ATOM 751 O O . ALA A 1 93 ? -0.316 0.234 -6.639 1.00 83.94 93 ALA A O 1
ATOM 752 N N . MET A 1 94 ? -0.836 1.292 -4.735 1.00 86.44 94 MET A N 1
ATOM 753 C CA . MET A 1 94 ? 0.517 1.803 -4.518 1.00 86.44 94 MET A CA 1
ATOM 754 C C . MET A 1 94 ? 0.906 1.818 -3.034 1.00 86.44 94 MET A C 1
ATOM 756 O O . MET A 1 94 ? 0.150 2.312 -2.189 1.00 86.44 94 MET A O 1
ATOM 760 N N . ASP A 1 95 ? 2.102 1.309 -2.722 1.00 83.31 95 ASP A N 1
ATOM 761 C CA . ASP A 1 95 ? 2.772 1.646 -1.459 1.00 83.31 95 ASP A CA 1
ATOM 762 C C . ASP A 1 95 ? 3.298 3.074 -1.584 1.00 83.31 95 ASP A C 1
ATOM 764 O O . ASP A 1 95 ? 3.876 3.428 -2.606 1.00 83.31 95 ASP A O 1
ATOM 768 N N . ILE A 1 96 ? 3.087 3.907 -0.568 1.00 75.88 96 ILE A N 1
ATOM 769 C CA . ILE A 1 96 ? 3.483 5.316 -0.602 1.00 75.88 96 ILE A CA 1
ATOM 770 C C . ILE A 1 96 ? 4.309 5.672 0.634 1.00 75.88 96 ILE A C 1
ATOM 772 O O . ILE A 1 96 ? 4.004 5.256 1.757 1.00 75.88 96 ILE A O 1
ATOM 776 N N . SER A 1 97 ? 5.337 6.488 0.415 1.00 72.50 97 SER A N 1
ATOM 777 C CA . SER A 1 97 ? 6.100 7.183 1.447 1.00 72.50 97 SER A CA 1
ATOM 778 C C . SER A 1 97 ? 5.588 8.619 1.639 1.00 72.50 97 SER A C 1
ATOM 780 O O . SER A 1 97 ? 4.918 9.196 0.780 1.00 72.50 97 SER A O 1
ATOM 782 N N . GLN A 1 98 ? 5.850 9.206 2.809 1.00 65.81 98 GLN A N 1
ATOM 783 C CA . GLN A 1 98 ? 5.265 10.497 3.196 1.00 65.81 98 GLN A CA 1
ATOM 784 C C . GLN A 1 98 ? 5.644 11.654 2.254 1.00 65.81 98 GLN A C 1
ATOM 786 O O . GLN A 1 98 ? 4.855 12.573 2.058 1.00 65.81 98 GLN A O 1
ATOM 791 N N . ASP A 1 99 ? 6.840 11.609 1.687 1.00 70.50 99 ASP A N 1
ATOM 792 C CA . ASP A 1 99 ? 7.450 12.622 0.825 1.00 70.50 99 ASP A CA 1
ATOM 793 C C . ASP A 1 99 ? 6.782 12.769 -0.552 1.00 70.50 99 ASP A C 1
ATOM 795 O O . ASP A 1 99 ? 6.880 13.833 -1.162 1.00 70.50 99 ASP A O 1
ATOM 799 N N . ILE A 1 100 ? 6.050 11.754 -1.019 1.00 73.62 100 ILE A N 1
ATOM 800 C CA . ILE A 1 100 ? 5.404 11.765 -2.346 1.00 73.62 100 ILE A CA 1
ATOM 801 C C . ILE A 1 100 ? 3.883 11.736 -2.285 1.00 73.62 100 ILE A C 1
ATOM 803 O O . ILE A 1 100 ? 3.222 11.738 -3.322 1.00 73.62 100 ILE A O 1
ATOM 807 N N . LEU A 1 101 ? 3.322 11.689 -1.081 1.00 73.06 101 LEU A N 1
ATOM 808 C CA . LEU A 1 101 ? 1.897 11.505 -0.866 1.00 73.06 101 LEU A CA 1
ATOM 809 C C . LEU A 1 101 ? 1.059 12.556 -1.598 1.00 73.06 101 LEU A C 1
ATOM 811 O O . LEU A 1 101 ? 0.216 12.192 -2.411 1.00 73.06 101 LEU A O 1
ATOM 815 N N . ASP A 1 102 ? 1.335 13.842 -1.374 1.00 68.50 102 ASP A N 1
ATOM 816 C CA . ASP A 1 102 ? 0.624 14.961 -2.007 1.00 68.50 102 ASP A CA 1
ATOM 817 C C . ASP A 1 102 ? 0.731 14.889 -3.531 1.00 68.50 102 ASP A C 1
ATOM 819 O O . ASP A 1 102 ? -0.206 15.208 -4.263 1.00 68.50 102 ASP A O 1
ATOM 823 N N . LEU A 1 103 ? 1.899 14.480 -4.022 1.00 72.44 103 LEU A N 1
ATOM 824 C CA . LEU A 1 103 ? 2.191 14.420 -5.442 1.00 72.44 103 LEU A CA 1
ATOM 825 C C . LEU A 1 103 ? 1.390 13.302 -6.119 1.00 72.44 103 LEU A C 1
ATOM 827 O O . LEU A 1 103 ? 0.811 13.532 -7.181 1.00 72.44 103 LEU A O 1
ATOM 831 N N . VAL A 1 104 ? 1.330 12.123 -5.493 1.00 72.44 104 VAL A N 1
ATOM 832 C CA . VAL A 1 104 ? 0.531 10.988 -5.966 1.00 72.44 104 VAL A CA 1
ATOM 833 C C . VAL A 1 104 ? -0.949 11.338 -5.906 1.00 72.44 104 VAL A C 1
ATOM 835 O O . VAL A 1 104 ? -1.642 11.220 -6.905 1.00 72.44 104 VAL A O 1
ATOM 838 N N . LEU A 1 105 ? -1.422 11.862 -4.784 1.00 68.81 105 LEU A N 1
ATOM 839 C CA . LEU A 1 105 ? -2.830 12.177 -4.563 1.00 68.81 105 LEU A CA 1
ATOM 840 C C . LEU A 1 105 ? -3.386 13.230 -5.526 1.00 68.81 105 LEU A C 1
ATOM 842 O O . LEU A 1 105 ? -4.450 13.061 -6.114 1.00 68.81 105 LEU A O 1
ATOM 846 N N . ASN A 1 106 ? -2.623 14.283 -5.803 1.00 67.88 106 ASN A N 1
ATOM 847 C CA . ASN A 1 106 ? -3.076 15.311 -6.738 1.00 67.88 106 ASN A CA 1
ATOM 848 C C . ASN A 1 106 ? -3.041 14.875 -8.214 1.00 67.88 106 ASN A C 1
ATOM 850 O O . ASN A 1 106 ? -3.645 15.546 -9.052 1.00 67.88 106 ASN A O 1
ATOM 854 N N . LYS A 1 107 ? -2.299 13.817 -8.566 1.00 72.94 107 LYS A N 1
ATOM 855 C CA . LYS A 1 107 ? -2.027 13.453 -9.969 1.00 72.94 107 LYS A CA 1
ATOM 856 C C . LYS A 1 107 ? -2.538 12.068 -10.357 1.00 72.94 107 LYS A C 1
ATOM 858 O O . LYS A 1 107 ? -2.703 11.808 -11.544 1.00 72.94 107 LYS A O 1
ATOM 863 N N . MET A 1 108 ? -2.775 11.176 -9.410 1.00 72.50 108 MET A N 1
ATOM 864 C CA . MET A 1 108 ? -3.089 9.775 -9.669 1.00 72.50 108 MET A CA 1
ATOM 865 C C . MET A 1 108 ? -4.503 9.441 -9.207 1.00 72.50 108 MET A C 1
ATOM 867 O O . MET A 1 108 ? -4.967 9.935 -8.188 1.00 72.50 108 MET A O 1
ATOM 871 N N . ASN A 1 109 ? -5.163 8.542 -9.934 1.00 70.19 109 ASN A N 1
ATOM 872 C CA . ASN A 1 109 ? -6.437 7.961 -9.523 1.00 70.19 109 ASN A CA 1
ATOM 873 C C . ASN A 1 109 ? -6.197 6.545 -8.984 1.00 70.19 109 ASN A C 1
ATOM 875 O O . ASN A 1 109 ? -6.430 5.567 -9.692 1.00 70.19 109 ASN A O 1
ATOM 879 N N . VAL A 1 110 ? -5.644 6.448 -7.772 1.00 73.38 110 VAL A N 1
ATOM 880 C CA . VAL A 1 110 ? -5.300 5.158 -7.152 1.00 73.38 110 VAL A CA 1
ATOM 881 C C . VAL A 1 110 ? -6.463 4.667 -6.290 1.00 73.38 110 VAL A C 1
ATOM 883 O O . VAL A 1 110 ? -7.026 5.412 -5.487 1.00 73.38 110 VAL A O 1
ATOM 886 N N . GLU A 1 111 ? -6.819 3.393 -6.430 1.00 75.50 111 GLU A N 1
ATOM 887 C CA . GLU A 1 111 ? -7.910 2.774 -5.675 1.00 75.50 111 GLU A CA 1
ATOM 888 C C . GLU A 1 111 ? -7.453 2.321 -4.282 1.00 75.50 111 GLU A C 1
ATOM 890 O O . GLU A 1 111 ? -8.196 2.441 -3.313 1.00 75.50 111 GLU A O 1
ATOM 895 N N . LEU A 1 112 ? -6.210 1.849 -4.162 1.00 77.69 112 LEU A N 1
ATOM 896 C CA . LEU A 1 112 ? -5.620 1.319 -2.935 1.00 77.69 112 LEU A CA 1
ATOM 897 C C . LEU A 1 112 ? -4.299 2.015 -2.605 1.00 77.69 112 LEU A C 1
ATOM 899 O O . LEU A 1 112 ? -3.303 1.848 -3.305 1.00 77.69 112 LEU A O 1
ATOM 903 N N . LEU A 1 113 ? -4.264 2.721 -1.479 1.00 77.69 113 LEU A N 1
ATOM 904 C CA . LEU A 1 113 ? -3.038 3.255 -0.903 1.00 77.69 113 LEU A CA 1
ATOM 905 C C . LEU A 1 113 ? -2.659 2.535 0.382 1.00 77.69 113 LEU A C 1
ATOM 907 O O . LEU A 1 113 ? -3.465 2.389 1.308 1.00 77.69 113 LEU A O 1
ATOM 911 N N . LYS A 1 114 ? -1.389 2.149 0.470 1.00 82.69 114 LYS A N 1
ATOM 912 C CA . LYS A 1 114 ? -0.796 1.618 1.694 1.00 82.69 114 LYS A CA 1
ATOM 913 C C . LYS A 1 114 ? 0.357 2.518 2.122 1.00 82.69 114 LYS A C 1
ATOM 915 O O . LYS A 1 114 ? 1.394 2.589 1.468 1.00 82.69 114 LYS A O 1
ATOM 920 N N . LEU A 1 115 ? 0.188 3.187 3.256 1.00 74.12 115 LEU A N 1
ATOM 921 C CA . LEU A 1 115 ? 1.238 3.996 3.861 1.00 74.12 115 LEU A CA 1
ATOM 922 C C . LEU A 1 115 ? 1.990 3.180 4.897 1.00 74.12 115 LEU A C 1
ATOM 924 O O . LEU A 1 115 ? 1.447 2.870 5.956 1.00 74.12 115 LEU A O 1
ATOM 928 N N . SER A 1 116 ? 3.255 2.891 4.612 1.00 60.66 116 SER A N 1
ATOM 929 C CA . SER A 1 116 ? 4.147 2.165 5.518 1.00 60.66 116 SER A CA 1
ATOM 930 C C . SER A 1 116 ? 5.162 3.140 6.126 1.00 60.66 116 SER A C 1
ATOM 932 O O . SER A 1 116 ? 6.296 3.200 5.670 1.00 60.66 116 SER A O 1
ATOM 934 N N . ALA A 1 117 ? 4.772 3.959 7.111 1.00 50.12 117 ALA A N 1
ATOM 935 C CA . ALA A 1 117 ? 5.705 4.882 7.774 1.00 50.12 117 ALA A CA 1
ATOM 936 C C . ALA A 1 117 ? 5.295 5.260 9.211 1.00 50.12 117 ALA A C 1
ATOM 938 O O . ALA A 1 117 ? 4.120 5.225 9.572 1.00 50.12 117 ALA A O 1
ATOM 939 N N . PHE A 1 118 ? 6.304 5.631 10.009 1.00 39.66 118 PHE A N 1
ATOM 940 C CA . PHE A 1 118 ? 6.242 6.108 11.398 1.00 39.66 118 PHE A CA 1
ATOM 941 C C . PHE A 1 118 ? 5.368 7.384 11.575 1.00 39.66 118 PHE A C 1
ATOM 943 O O . PHE A 1 118 ? 5.088 8.074 10.598 1.00 39.66 118 PHE A O 1
ATOM 950 N N . PRO A 1 119 ? 4.898 7.702 12.806 1.00 39.06 119 PRO A N 1
ATOM 951 C CA . PRO A 1 119 ? 4.037 8.855 13.142 1.00 39.06 119 PRO A CA 1
ATOM 952 C C . PRO A 1 119 ? 4.292 10.155 12.360 1.00 39.06 119 PRO A C 1
ATOM 954 O O . PRO A 1 119 ? 5.426 10.623 12.348 1.00 39.06 119 PRO A O 1
ATOM 957 N N . GLY A 1 120 ? 3.239 10.826 11.856 1.00 37.59 120 GLY A N 1
ATOM 958 C CA . GLY A 1 120 ? 3.339 12.264 11.526 1.00 37.59 120 GLY A CA 1
ATOM 959 C C . GLY A 1 120 ? 2.778 12.794 10.196 1.00 37.59 120 GLY A C 1
ATOM 960 O O . GLY A 1 120 ? 3.344 13.742 9.655 1.00 37.59 120 GLY A O 1
ATOM 961 N N . LEU A 1 121 ? 1.666 12.268 9.671 1.00 40.88 121 LEU A N 1
ATOM 962 C CA . LEU A 1 121 ? 1.027 12.826 8.463 1.00 40.88 121 LEU A CA 1
ATOM 963 C C . LEU A 1 121 ? 0.306 14.162 8.702 1.00 40.88 121 LEU A C 1
ATOM 965 O O . LEU A 1 121 ? -0.546 14.270 9.589 1.00 40.88 121 LEU A O 1
ATOM 969 N N . LYS A 1 122 ? 0.618 15.153 7.856 1.00 38.78 122 LYS A N 1
ATOM 970 C CA . LYS A 1 122 ? -0.191 16.365 7.639 1.00 38.78 122 LYS A CA 1
ATOM 971 C C . LYS A 1 122 ? -1.348 16.022 6.699 1.00 38.78 122 LYS A C 1
ATOM 973 O O . LYS A 1 122 ? -1.240 15.083 5.924 1.00 38.78 122 LYS A O 1
ATOM 978 N N . VAL A 1 123 ? -2.458 16.747 6.783 1.00 38.53 123 VAL A N 1
ATOM 979 C CA . VAL A 1 123 ? -3.736 16.317 6.175 1.00 38.53 123 VAL A CA 1
ATOM 980 C C . VAL A 1 123 ? -4.195 17.095 4.981 1.00 38.53 123 VAL A C 1
ATOM 982 O O . VAL A 1 123 ? -4.933 16.558 4.161 1.00 38.53 123 VAL A O 1
ATOM 985 N N . ASP A 1 124 ? -3.655 18.287 4.810 1.00 39.53 124 ASP A N 1
ATOM 986 C CA . ASP A 1 124 ? -3.862 19.066 3.595 1.00 39.53 124 ASP A CA 1
ATOM 987 C C . ASP A 1 124 ? -3.283 18.351 2.353 1.00 39.53 124 ASP A C 1
ATOM 989 O O . ASP A 1 124 ? -3.660 18.650 1.223 1.00 39.53 124 ASP A O 1
ATOM 993 N N . ALA A 1 125 ? -2.430 17.352 2.598 1.00 34.84 125 ALA A N 1
ATOM 994 C CA . ALA A 1 125 ? -1.826 16.400 1.677 1.00 34.84 125 ALA A CA 1
ATOM 995 C C . ALA A 1 125 ? -2.805 15.463 0.951 1.00 34.84 125 ALA A C 1
ATOM 997 O O . ALA A 1 125 ? -2.480 14.922 -0.105 1.00 34.84 125 ALA A O 1
ATOM 998 N N . LEU A 1 126 ? -3.979 15.198 1.538 1.00 40.38 126 LEU A N 1
ATOM 999 C CA . LEU A 1 126 ? -4.749 13.998 1.222 1.00 40.38 126 LEU A CA 1
ATOM 1000 C C . LEU A 1 126 ? -5.926 14.274 0.259 1.00 40.38 126 LEU A C 1
ATOM 1002 O O . LEU A 1 126 ? -7.008 14.608 0.730 1.00 40.38 126 LEU A O 1
ATOM 1006 N N . LYS A 1 127 ? -5.750 14.121 -1.072 1.00 38.00 127 LYS A N 1
ATOM 1007 C CA . LYS A 1 127 ? -6.813 14.272 -2.110 1.00 38.00 127 LYS A CA 1
ATOM 1008 C C . LYS A 1 127 ? -6.876 13.093 -3.120 1.00 38.00 127 LYS A C 1
ATOM 1010 O O . LYS A 1 127 ? -5.879 12.791 -3.730 1.00 38.00 127 LYS A O 1
ATOM 1015 N N . HIS A 1 128 ? -8.042 12.458 -3.323 1.00 40.59 128 HIS A N 1
ATOM 1016 C CA . HIS A 1 128 ? -8.348 11.404 -4.330 1.00 40.59 128 HIS A CA 1
ATOM 1017 C C . HIS A 1 128 ? -7.792 9.962 -4.150 1.00 40.59 128 HIS A C 1
ATOM 1019 O O . HIS A 1 128 ? -6.948 9.503 -4.911 1.00 40.59 128 HIS A O 1
ATOM 1025 N N . SER A 1 129 ? -8.326 9.161 -3.218 1.00 33.12 129 SER A N 1
ATOM 1026 C CA . SER A 1 129 ? -8.063 7.701 -3.154 1.00 33.12 129 SER A CA 1
ATOM 1027 C C . SER A 1 129 ? -9.260 6.947 -2.590 1.00 33.12 129 SER A C 1
ATOM 1029 O O . SER A 1 129 ? -9.986 7.534 -1.798 1.00 33.12 129 SER A O 1
ATOM 1031 N N . LEU A 1 130 ? -9.476 5.677 -2.971 1.00 36.84 130 LEU A N 1
ATOM 1032 C CA . LEU A 1 130 ? -10.642 4.883 -2.522 1.00 36.84 130 LEU A CA 1
ATOM 1033 C C . LEU A 1 130 ? -10.407 4.063 -1.241 1.00 36.84 130 LEU A C 1
ATOM 1035 O O . LEU A 1 130 ? -11.359 3.836 -0.486 1.00 36.84 130 LEU A O 1
ATOM 1039 N N . PHE A 1 131 ? -9.162 3.679 -0.949 1.00 46.41 131 PHE A N 1
ATOM 1040 C CA . PHE A 1 131 ? -8.803 2.893 0.230 1.00 46.41 131 PHE A CA 1
ATOM 1041 C C . PHE A 1 131 ? -7.450 3.304 0.821 1.00 46.41 131 PHE A C 1
ATOM 1043 O O . PHE A 1 131 ? -6.506 3.612 0.093 1.00 46.41 131 PHE A O 1
ATOM 1050 N N . PHE A 1 132 ? -7.346 3.283 2.152 1.00 53.19 132 PHE A N 1
ATOM 1051 C CA . PHE A 1 132 ? -6.162 3.742 2.877 1.00 53.19 132 PHE A CA 1
ATOM 1052 C C . PHE A 1 132 ? -5.843 2.823 4.059 1.00 53.19 132 PHE A C 1
ATOM 1054 O O . PHE A 1 132 ? -6.645 2.708 4.991 1.00 53.19 132 PHE A O 1
ATOM 1061 N N . VAL A 1 133 ? -4.659 2.202 4.038 1.00 51.25 133 VAL A N 1
ATOM 1062 C CA . VAL A 1 133 ? -4.069 1.532 5.209 1.00 51.25 133 VAL A CA 1
ATOM 1063 C C . VAL A 1 133 ? -3.014 2.432 5.812 1.00 51.25 133 VAL A C 1
ATOM 1065 O O . VAL A 1 133 ? -2.045 2.795 5.143 1.00 51.25 133 VAL A O 1
ATOM 1068 N N . TYR A 1 134 ? -3.168 2.729 7.096 1.00 53.47 134 TYR A N 1
ATOM 1069 C CA . TYR A 1 134 ? -2.211 3.525 7.842 1.00 53.47 134 TYR A CA 1
ATOM 1070 C C . TYR A 1 134 ? -1.669 2.797 9.066 1.00 53.47 134 TYR A C 1
ATOM 1072 O O . TYR A 1 134 ? -2.427 2.297 9.899 1.00 53.47 134 TYR A O 1
ATOM 1080 N N . PHE A 1 135 ? -0.346 2.812 9.205 1.00 45.38 135 PHE A N 1
ATOM 1081 C CA . PHE A 1 135 ? 0.353 2.392 10.413 1.00 45.38 135 PHE A CA 1
ATOM 1082 C C . PHE A 1 135 ? 0.641 3.625 11.271 1.00 45.38 135 PHE A C 1
ATOM 1084 O O . PHE A 1 135 ? 1.416 4.493 10.878 1.00 45.38 135 PHE A O 1
ATOM 1091 N N . ALA A 1 136 ? -0.014 3.754 12.428 1.00 38.16 136 ALA A N 1
ATOM 1092 C CA . ALA A 1 136 ? 0.149 4.944 13.263 1.00 38.16 136 ALA A CA 1
ATOM 1093 C C . ALA A 1 136 ? 1.174 4.759 14.382 1.00 38.16 136 ALA A C 1
ATOM 1095 O O . ALA A 1 136 ? 1.096 3.818 15.169 1.00 38.16 136 ALA A O 1
ATOM 1096 N N . GLY A 1 137 ? 2.006 5.784 14.543 1.00 30.94 137 GLY A N 1
ATOM 1097 C CA . GLY A 1 137 ? 2.251 6.384 15.851 1.00 30.94 137 GLY A CA 1
ATOM 1098 C C . GLY A 1 137 ? 1.680 7.811 15.880 1.00 30.94 137 GLY A C 1
ATOM 1099 O O . GLY A 1 137 ? 1.137 8.297 14.887 1.00 30.94 137 GLY A O 1
ATOM 1100 N N . GLU A 1 138 ? 1.785 8.465 17.030 1.00 31.09 138 GLU A N 1
ATOM 1101 C CA . GLU A 1 138 ? 1.059 9.658 17.500 1.00 31.09 138 GLU A CA 1
ATOM 1102 C C . GLU A 1 138 ? 0.763 10.840 16.528 1.00 31.09 138 GLU A C 1
ATOM 1104 O O . GLU A 1 138 ? 1.539 11.185 15.641 1.00 31.09 138 GLU A O 1
ATOM 1109 N N . ARG A 1 139 ? -0.360 11.530 16.834 1.00 36.50 139 ARG A N 1
ATOM 1110 C CA . ARG A 1 139 ? -0.991 12.754 16.257 1.00 36.50 139 ARG A CA 1
ATOM 1111 C C . ARG A 1 139 ? -2.023 12.537 15.142 1.00 36.50 139 ARG A C 1
ATOM 1113 O O . ARG A 1 139 ? -1.729 11.957 14.099 1.00 36.50 139 ARG A O 1
ATOM 1120 N N . LEU A 1 140 ? -3.265 12.995 15.389 1.00 46.12 140 LEU A N 1
ATOM 1121 C CA . LEU A 1 140 ? -4.444 12.521 14.647 1.00 46.12 140 LEU A CA 1
ATOM 1122 C C . LEU A 1 140 ? -5.554 13.532 14.316 1.00 46.12 140 LEU A C 1
ATOM 1124 O O . LEU A 1 140 ? -6.402 13.209 13.495 1.00 46.12 140 LEU A O 1
ATOM 1128 N N . LYS A 1 141 ? -5.561 14.749 14.876 1.00 39.50 141 LYS A N 1
ATOM 1129 C CA . LYS A 1 141 ? -6.660 15.719 14.650 1.00 39.50 141 LYS A CA 1
ATOM 1130 C C . LYS A 1 141 ? -6.880 16.073 13.169 1.00 39.50 141 LYS A C 1
ATOM 1132 O O . LYS A 1 141 ? -7.972 16.416 12.756 1.00 39.50 141 LYS A O 1
ATOM 1137 N N . HIS A 1 142 ? -5.831 15.908 12.387 1.00 44.41 142 HIS A N 1
ATOM 1138 C CA . HIS A 1 142 ? -5.784 16.089 10.954 1.00 44.41 142 HIS A CA 1
ATOM 1139 C C . HIS A 1 142 ? -6.457 14.898 10.201 1.00 44.41 142 HIS A C 1
ATOM 1141 O O . HIS A 1 142 ? -7.045 15.076 9.148 1.00 44.41 142 HIS A O 1
ATOM 1147 N N . LYS A 1 143 ? -6.416 13.645 10.675 1.00 50.41 143 LYS A N 1
ATOM 1148 C CA . LYS A 1 143 ? -6.637 12.455 9.809 1.00 50.41 143 LYS A CA 1
ATOM 1149 C C . LYS A 1 143 ? -8.092 12.203 9.375 1.00 50.41 143 LYS A C 1
ATOM 1151 O O . LYS A 1 143 ? -8.326 11.426 8.457 1.00 50.41 143 LYS A O 1
ATOM 1156 N N . VAL A 1 144 ? -9.057 12.863 10.008 1.00 49.72 144 VAL A N 1
ATOM 1157 C CA . VAL A 1 144 ? -10.490 12.776 9.673 1.00 49.72 144 VAL A CA 1
ATOM 1158 C C . VAL A 1 144 ? -10.801 13.479 8.356 1.00 49.72 144 VAL A C 1
ATOM 1160 O O . VAL A 1 144 ? -11.581 12.961 7.556 1.00 49.72 144 VAL A O 1
ATOM 1163 N N . ASP A 1 145 ? -10.197 14.645 8.118 1.00 50.78 145 ASP A N 1
ATOM 1164 C CA . ASP A 1 145 ? -10.496 15.426 6.917 1.00 50.78 145 ASP A CA 1
ATOM 1165 C C . ASP A 1 145 ? -10.037 14.669 5.670 1.00 50.78 145 ASP A C 1
ATOM 1167 O O . ASP A 1 145 ? -10.726 14.688 4.658 1.00 50.78 145 ASP A O 1
ATOM 1171 N N . ALA A 1 146 ? -8.966 13.877 5.779 1.00 51.28 146 ALA A N 1
ATOM 1172 C CA . ALA A 1 146 ? -8.530 12.966 4.730 1.00 51.28 146 ALA A CA 1
ATOM 1173 C C . ALA A 1 146 ? -9.624 11.985 4.294 1.00 51.28 146 ALA A C 1
ATOM 1175 O O . ALA A 1 146 ? -9.857 11.838 3.105 1.00 51.28 146 ALA A O 1
ATOM 1176 N N . PHE A 1 147 ? -10.347 11.351 5.224 1.00 53.16 147 PHE A N 1
ATOM 1177 C CA . PHE A 1 147 ? -11.419 10.413 4.866 1.00 53.16 147 PHE A CA 1
ATOM 1178 C C . PHE A 1 147 ? -12.491 11.076 3.992 1.00 53.16 147 PHE A C 1
ATOM 1180 O O . PHE A 1 147 ? -12.933 10.508 2.993 1.00 53.16 147 PHE A O 1
ATOM 1187 N N . ARG A 1 148 ? -12.867 12.308 4.349 1.00 57.00 148 ARG A N 1
ATOM 1188 C CA . ARG A 1 148 ? -13.902 13.083 3.656 1.00 57.00 148 ARG A CA 1
ATOM 1189 C C . ARG A 1 148 ? -13.408 13.666 2.335 1.00 57.00 148 ARG A C 1
ATOM 1191 O O . ARG A 1 148 ? -14.133 13.629 1.349 1.00 57.00 148 ARG A O 1
ATOM 1198 N N . ILE A 1 149 ? -12.183 14.186 2.307 1.00 49.28 149 ILE A N 1
ATOM 1199 C CA . ILE A 1 149 ? -11.574 14.790 1.116 1.00 49.28 149 ILE A CA 1
ATOM 1200 C C . ILE A 1 149 ? -11.257 13.718 0.059 1.00 49.28 149 ILE A C 1
ATOM 1202 O O . ILE A 1 149 ? -11.351 13.978 -1.140 1.00 49.28 149 ILE A O 1
ATOM 1206 N N . LEU A 1 150 ? -10.903 12.508 0.494 1.00 52.75 150 LEU A N 1
ATOM 1207 C CA . LEU A 1 150 ? -10.578 11.388 -0.385 1.00 52.75 150 LEU A CA 1
ATOM 1208 C C . LEU A 1 150 ? -11.815 10.622 -0.885 1.00 52.75 150 LEU A C 1
ATOM 1210 O O . LEU A 1 150 ? -11.688 9.906 -1.870 1.00 52.75 150 LEU A O 1
ATOM 1214 N N . ASN A 1 151 ? -12.990 10.791 -0.261 1.00 63.59 151 ASN A N 1
ATOM 1215 C CA . ASN A 1 151 ? -14.194 9.996 -0.540 1.00 63.59 151 ASN A CA 1
ATOM 1216 C C . ASN A 1 151 ? -13.930 8.476 -0.423 1.00 63.59 151 ASN A C 1
ATOM 1218 O O . ASN A 1 151 ? -14.312 7.694 -1.296 1.00 63.59 151 ASN A O 1
ATOM 1222 N N . LEU A 1 152 ? -13.227 8.068 0.646 1.00 68.88 152 LEU A N 1
ATOM 1223 C CA . LEU A 1 152 ? -12.845 6.669 0.874 1.00 68.88 152 LEU A CA 1
ATOM 1224 C C . LEU A 1 152 ? -14.082 5.793 1.105 1.00 68.88 152 LEU A C 1
ATOM 1226 O O . LEU A 1 152 ? -14.932 6.109 1.937 1.00 68.88 152 LEU A O 1
ATOM 1230 N N . GLN A 1 153 ? -14.127 4.629 0.455 1.00 73.44 153 GLN A N 1
ATOM 1231 C CA . GLN A 1 153 ? -15.145 3.608 0.738 1.00 73.44 153 GLN A CA 1
ATOM 1232 C C . GLN A 1 153 ? -14.842 2.857 2.037 1.00 73.44 153 GLN A C 1
ATOM 1234 O O . GLN A 1 153 ? -15.756 2.454 2.766 1.00 73.44 153 GLN A O 1
ATOM 1239 N N . CYS A 1 154 ? -13.551 2.686 2.335 1.00 81.69 154 CYS A N 1
ATOM 1240 C CA . CYS A 1 154 ? -13.071 2.083 3.565 1.00 81.69 154 CYS A CA 1
ATOM 1241 C C . CYS A 1 154 ? -11.695 2.643 3.957 1.00 81.69 154 CYS A C 1
ATOM 1243 O O . CYS A 1 154 ? -10.821 2.890 3.128 1.00 81.69 154 CYS A O 1
ATOM 1245 N N . PHE A 1 155 ? -11.502 2.815 5.258 1.00 82.94 155 PHE A N 1
ATOM 1246 C CA . PHE A 1 155 ? -10.293 3.305 5.901 1.00 82.94 155 PHE A CA 1
ATOM 1247 C C . PHE A 1 155 ? -9.889 2.331 6.999 1.00 82.94 155 PHE A C 1
ATOM 1249 O O . PHE A 1 155 ? -10.736 1.922 7.794 1.00 82.94 155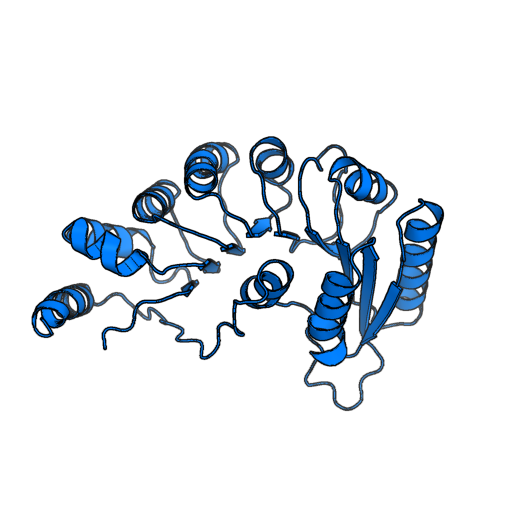 PHE A O 1
ATOM 1256 N N . ALA A 1 156 ? -8.612 1.956 7.039 1.00 84.81 156 ALA A N 1
ATOM 1257 C CA . ALA A 1 156 ? -8.079 1.019 8.016 1.00 84.81 156 ALA A CA 1
ATOM 1258 C C . ALA A 1 156 ? -6.822 1.579 8.698 1.00 84.81 156 ALA A C 1
ATOM 1260 O O . ALA A 1 156 ? -5.880 2.030 8.046 1.00 84.81 156 ALA A O 1
ATOM 1261 N N . VAL A 1 157 ? -6.785 1.505 10.028 1.00 81.38 157 VAL A N 1
ATOM 1262 C CA . VAL A 1 157 ? -5.621 1.865 10.846 1.00 81.38 157 VAL A CA 1
ATOM 1263 C C . VAL A 1 157 ? -5.160 0.645 11.614 1.00 81.38 157 VAL A C 1
ATOM 1265 O O . VAL A 1 157 ? -5.948 0.050 12.343 1.00 81.38 157 VAL A O 1
ATOM 1268 N N . VAL A 1 158 ? -3.884 0.297 11.489 1.00 79.50 158 VAL A N 1
ATOM 1269 C CA . VAL A 1 158 ? -3.289 -0.860 12.165 1.00 79.50 158 VAL A CA 1
ATOM 1270 C C . VAL A 1 158 ? -2.230 -0.363 13.137 1.00 79.50 158 VAL A C 1
ATOM 1272 O O . VAL A 1 158 ? -1.341 0.410 12.781 1.00 79.50 158 VAL A O 1
ATOM 1275 N N . LEU A 1 159 ? -2.352 -0.784 14.389 1.00 73.00 159 LEU A N 1
ATOM 1276 C CA . LEU A 1 159 ? -1.608 -0.249 15.522 1.00 73.00 159 LEU A CA 1
ATOM 1277 C C . LEU A 1 159 ? -0.950 -1.387 16.279 1.00 73.00 159 LEU A C 1
ATOM 1279 O O . LEU A 1 159 ? -1.611 -2.374 16.595 1.00 73.00 159 LEU A O 1
ATOM 1283 N N . TYR A 1 160 ? 0.317 -1.218 16.639 1.00 76.94 160 TYR A N 1
ATOM 1284 C CA . TYR A 1 160 ? 0.945 -2.068 17.642 1.00 76.94 160 TYR A CA 1
ATOM 1285 C C . TYR A 1 160 ? 0.500 -1.609 19.037 1.00 76.94 160 TYR A C 1
ATOM 1287 O O . TYR A 1 160 ? 0.765 -0.481 19.448 1.00 76.94 160 TYR A O 1
ATOM 1295 N N . THR A 1 161 ? -0.210 -2.476 19.754 1.00 76.12 161 THR A N 1
ATOM 1296 C CA . THR A 1 161 ? -0.824 -2.200 21.058 1.00 76.12 161 THR A CA 1
ATOM 1297 C C . THR A 1 161 ? -0.466 -3.278 22.091 1.00 76.12 161 THR A C 1
ATOM 1299 O O . THR A 1 161 ? -1.332 -4.063 22.489 1.00 76.12 161 THR A O 1
ATOM 1302 N N . PRO A 1 162 ? 0.805 -3.371 22.523 1.00 75.00 162 PRO A N 1
ATOM 1303 C CA . PRO A 1 162 ? 1.277 -4.457 23.386 1.00 75.00 162 PRO A CA 1
ATOM 1304 C C . PRO A 1 162 ? 0.799 -4.366 24.842 1.00 75.00 162 PRO A C 1
ATOM 1306 O O . PRO A 1 162 ? 0.875 -5.350 25.572 1.00 75.00 162 PRO A O 1
ATOM 1309 N N . CYS A 1 163 ? 0.322 -3.203 25.291 1.00 76.31 163 CYS A N 1
ATOM 1310 C CA . CYS A 1 163 ? -0.003 -2.933 26.694 1.00 76.31 163 CYS A CA 1
ATOM 1311 C C . CYS A 1 163 ? -1.357 -2.222 26.848 1.00 76.31 163 CYS A C 1
ATOM 1313 O O . CYS A 1 163 ? -1.969 -1.799 25.868 1.00 76.31 163 CYS A O 1
ATOM 1315 N N . ASN A 1 164 ? -1.840 -2.080 28.085 1.00 83.31 164 ASN A N 1
ATOM 1316 C CA . ASN A 1 164 ? -3.140 -1.457 28.358 1.00 83.31 164 ASN A CA 1
ATOM 1317 C C . ASN A 1 164 ? -3.206 0.009 27.913 1.00 83.31 164 ASN A C 1
ATOM 1319 O O . ASN A 1 164 ? -4.224 0.410 27.359 1.00 83.31 164 ASN A O 1
ATOM 1323 N N . ASP A 1 165 ? -2.122 0.772 28.060 1.00 72.06 165 ASP A N 1
ATOM 1324 C CA . ASP A 1 165 ? -2.092 2.188 27.672 1.00 72.06 165 ASP A CA 1
ATOM 1325 C C . ASP A 1 165 ? -2.275 2.358 26.161 1.00 72.06 165 ASP A C 1
ATOM 1327 O O . ASP A 1 165 ? -3.100 3.143 25.696 1.00 72.06 165 ASP A O 1
ATOM 1331 N N . THR A 1 166 ? -1.564 1.550 25.372 1.00 72.00 166 THR A N 1
ATOM 1332 C CA . THR A 1 166 ? -1.685 1.564 23.906 1.00 72.00 166 THR A CA 1
ATOM 1333 C C . THR A 1 166 ? -3.038 1.020 23.439 1.00 72.00 166 THR A C 1
ATOM 1335 O O . THR A 1 166 ? -3.613 1.530 22.476 1.00 72.00 166 THR A O 1
ATOM 1338 N N . LYS A 1 167 ? -3.617 0.049 24.159 1.00 80.75 167 LYS A N 1
ATOM 1339 C CA . LYS A 1 167 ? -4.989 -0.433 23.919 1.00 80.75 167 LYS A CA 1
ATOM 1340 C C . LYS A 1 167 ? -6.040 0.625 24.237 1.00 80.75 167 LYS A C 1
ATOM 1342 O O . LYS A 1 167 ? -6.999 0.749 23.474 1.00 80.75 167 LYS A O 1
ATOM 1347 N N . TYR A 1 168 ? -5.865 1.384 25.314 1.00 76.12 168 TYR A N 1
ATOM 1348 C CA . TYR A 1 168 ? -6.728 2.506 25.667 1.00 76.12 168 TYR A CA 1
ATOM 1349 C C . TYR A 1 168 ? -6.642 3.604 24.602 1.00 76.12 168 TYR A C 1
ATOM 1351 O O . TYR A 1 168 ? -7.666 3.994 24.046 1.00 76.12 168 TYR A O 1
ATOM 1359 N N . ALA A 1 169 ? -5.426 4.005 24.216 1.00 70.94 169 ALA A N 1
ATOM 1360 C CA . ALA A 1 169 ? -5.201 4.996 23.164 1.00 70.94 169 ALA A CA 1
ATOM 1361 C C . ALA A 1 169 ? -5.837 4.590 21.821 1.00 70.94 169 ALA A C 1
ATOM 1363 O O . ALA A 1 169 ? -6.432 5.425 21.141 1.00 70.94 169 ALA A O 1
ATOM 1364 N N . SER A 1 170 ? -5.775 3.305 21.450 1.00 77.56 170 SER A N 1
ATOM 1365 C CA . SER A 1 170 ? -6.456 2.800 20.247 1.00 77.56 170 SER A CA 1
ATOM 1366 C C . SER A 1 170 ? -7.989 2.853 20.343 1.00 77.56 170 SER A C 1
ATOM 1368 O O . SER A 1 170 ? -8.658 3.103 19.343 1.00 77.56 170 SER A O 1
ATOM 1370 N N . GLY A 1 171 ? -8.554 2.661 21.540 1.00 82.94 171 GLY A N 1
ATOM 1371 C CA . GLY A 1 171 ? -9.992 2.797 21.782 1.00 82.94 171 GLY A CA 1
ATOM 1372 C C . GLY A 1 171 ? -10.454 4.247 21.663 1.00 82.94 171 GLY A C 1
ATOM 1373 O O . GLY A 1 171 ? -11.424 4.529 20.963 1.00 82.94 171 GLY A O 1
ATOM 1374 N N . GLU A 1 172 ? -9.701 5.171 22.262 1.00 79.00 172 GLU A N 1
ATOM 1375 C CA . GLU A 1 172 ? -9.946 6.610 22.127 1.00 79.00 172 GLU A CA 1
ATOM 1376 C C . GLU A 1 172 ? -9.839 7.069 20.675 1.00 79.00 172 GLU A C 1
ATOM 1378 O O . GLU A 1 172 ? -10.648 7.866 20.212 1.00 79.00 172 GLU A O 1
ATOM 1383 N N . LEU A 1 173 ? -8.897 6.512 19.916 1.00 76.69 173 LEU A N 1
ATOM 1384 C CA . LEU A 1 173 ? -8.796 6.755 18.485 1.00 76.69 173 LEU A CA 1
ATOM 1385 C C . LEU A 1 173 ? -10.064 6.320 17.731 1.00 76.69 173 LEU A C 1
ATOM 1387 O O . LEU A 1 173 ? -10.604 7.103 16.953 1.00 76.69 173 LEU A O 1
ATOM 1391 N N . ALA A 1 174 ? -10.573 5.110 17.970 1.00 83.25 174 ALA A N 1
ATOM 1392 C CA . ALA A 1 174 ? -11.820 4.668 17.345 1.00 83.25 174 ALA A CA 1
ATOM 1393 C C . ALA A 1 174 ? -13.005 5.572 17.730 1.00 83.25 174 ALA A C 1
ATOM 1395 O O . ALA A 1 174 ? -13.796 5.947 16.863 1.00 83.25 174 ALA A O 1
ATOM 1396 N N . ARG A 1 175 ? -13.086 5.996 19.000 1.00 81.75 175 ARG A N 1
ATOM 1397 C CA . ARG A 1 175 ? -14.101 6.952 19.468 1.00 81.75 175 ARG A CA 1
ATOM 1398 C C . ARG A 1 175 ? -14.002 8.285 18.726 1.00 81.75 175 ARG A C 1
ATOM 1400 O O . ARG A 1 175 ? -15.012 8.767 18.227 1.00 81.75 175 ARG A O 1
ATOM 1407 N N . LEU A 1 176 ? -12.799 8.842 18.586 1.00 77.50 176 LEU A N 1
ATOM 1408 C CA . LEU A 1 176 ? -12.572 10.094 17.858 1.00 77.50 176 LEU A CA 1
ATOM 1409 C C . LEU A 1 176 ? -12.989 9.996 16.387 1.00 77.50 176 LEU A C 1
ATOM 1411 O O . LEU A 1 176 ? -13.564 10.942 15.861 1.00 77.50 176 LEU A O 1
ATOM 1415 N N . LEU A 1 177 ? -12.729 8.867 15.721 1.00 78.88 177 LEU A N 1
ATOM 1416 C CA . LEU A 1 177 ? -13.171 8.652 14.337 1.00 78.88 177 LEU A CA 1
ATOM 1417 C C . LEU A 1 177 ? -14.703 8.607 14.239 1.00 78.88 177 LEU A C 1
ATOM 1419 O O . LEU A 1 177 ? -15.275 9.198 13.323 1.00 78.88 177 LEU A O 1
ATOM 1423 N N . ALA A 1 178 ? -15.369 7.959 15.198 1.00 83.06 178 ALA A N 1
ATOM 1424 C CA . ALA A 1 178 ? -16.828 7.894 15.247 1.00 83.06 178 ALA A CA 1
ATOM 1425 C C . ALA A 1 178 ? -17.458 9.267 15.537 1.00 83.06 178 ALA A C 1
ATOM 1427 O O . ALA A 1 178 ? -18.394 9.676 14.854 1.00 83.06 178 ALA A O 1
ATOM 1428 N N . GLU A 1 179 ? -16.914 10.018 16.498 1.00 80.62 179 GLU A N 1
ATOM 1429 C CA . GLU A 1 179 ? -17.345 11.389 16.824 1.00 80.62 179 GLU A CA 1
ATOM 1430 C C . GLU A 1 179 ? -17.116 12.359 15.673 1.00 80.62 179 GLU A C 1
ATOM 1432 O O . GLU A 1 179 ? -17.882 13.298 15.463 1.00 80.62 179 GLU A O 1
ATOM 1437 N N . ALA A 1 180 ? -16.086 12.094 14.880 1.00 76.25 180 ALA A N 1
ATOM 1438 C CA . ALA A 1 180 ? -15.830 12.804 13.650 1.00 76.25 180 ALA A CA 1
ATOM 1439 C C . ALA A 1 180 ? -16.762 12.390 12.495 1.00 76.25 180 ALA A C 1
ATOM 1441 O O . ALA A 1 180 ? -16.590 12.850 11.365 1.00 76.25 180 ALA A O 1
ATOM 1442 N N . GLY A 1 181 ? -17.768 11.554 12.754 1.00 79.31 181 GLY A N 1
ATOM 1443 C CA . GLY A 1 181 ? -18.819 11.198 11.808 1.00 79.31 181 GLY A CA 1
ATOM 1444 C C . GLY A 1 181 ? -18.369 10.254 10.699 1.00 79.31 181 GLY A C 1
ATOM 1445 O O . GLY A 1 181 ? -18.980 10.264 9.632 1.00 79.31 181 GLY A O 1
ATOM 1446 N N . LEU A 1 182 ? -17.301 9.473 10.901 1.00 82.19 182 LEU A N 1
ATOM 1447 C CA . LEU A 1 182 ? -16.980 8.401 9.962 1.00 82.19 182 LEU A CA 1
ATOM 1448 C C . LEU A 1 182 ? -18.026 7.275 10.081 1.00 82.19 182 LEU A C 1
ATOM 1450 O O . LEU A 1 182 ? -18.410 6.906 11.195 1.00 82.19 182 LEU A O 1
ATOM 1454 N N . PRO A 1 183 ? -18.477 6.698 8.955 1.00 83.69 183 PRO A N 1
ATOM 1455 C CA . PRO A 1 183 ? -19.468 5.633 8.963 1.00 83.69 183 PRO A CA 1
ATOM 1456 C C . PRO A 1 183 ? -18.888 4.337 9.541 1.00 83.69 183 PRO A C 1
ATOM 1458 O O . PRO A 1 183 ? -17.741 3.981 9.281 1.00 83.69 183 PRO A O 1
ATOM 1461 N N . THR A 1 184 ? -19.712 3.616 10.306 1.00 89.75 184 THR A N 1
ATOM 1462 C CA . THR A 1 184 ? -19.472 2.242 10.791 1.00 89.75 184 THR A CA 1
ATOM 1463 C C . THR A 1 184 ? -18.045 1.976 11.291 1.00 89.75 184 THR A C 1
ATOM 1465 O O . THR A 1 184 ? -17.329 1.130 10.753 1.00 89.75 184 THR A O 1
ATOM 1468 N N . VAL A 1 185 ? -17.627 2.693 12.338 1.00 90.56 185 VAL A N 1
ATOM 1469 C CA . VAL A 1 185 ? -16.313 2.479 12.961 1.00 90.56 185 VAL A CA 1
ATOM 1470 C C . VAL A 1 185 ? -16.297 1.166 13.747 1.00 90.56 185 VAL A C 1
ATOM 1472 O O . VAL A 1 185 ? -17.122 0.957 14.637 1.00 90.56 185 VAL A O 1
ATOM 1475 N N . GLN A 1 186 ? -15.344 0.287 13.441 1.00 94.12 186 GLN A N 1
ATOM 1476 C CA . GLN A 1 186 ? -15.123 -0.985 14.127 1.00 94.12 186 GLN A CA 1
ATOM 1477 C C . GLN A 1 186 ? -13.688 -1.066 14.640 1.00 94.12 186 GLN A C 1
ATOM 1479 O O . GLN A 1 186 ? -12.759 -0.561 14.015 1.00 94.12 186 GLN A O 1
ATOM 1484 N N . LEU A 1 187 ? -13.503 -1.719 15.785 1.00 93.62 187 LEU A N 1
ATOM 1485 C CA . LEU A 1 187 ? -12.199 -1.956 16.391 1.00 93.62 187 LEU A CA 1
ATOM 1486 C C . LEU A 1 187 ? -12.064 -3.444 16.690 1.00 93.62 187 LEU A C 1
ATOM 1488 O O . LEU A 1 187 ? -12.888 -4.016 17.403 1.00 93.62 187 LEU A O 1
ATOM 1492 N N . HIS A 1 188 ? -10.989 -4.046 16.194 1.00 93.56 188 HIS A N 1
ATOM 1493 C CA . HIS A 1 188 ? -10.643 -5.437 16.451 1.00 93.56 188 HIS A CA 1
ATOM 1494 C C . HIS A 1 188 ? -9.227 -5.527 17.000 1.00 93.56 188 HIS A C 1
ATOM 1496 O O . HIS A 1 188 ? -8.328 -4.805 16.570 1.00 93.56 188 HIS A O 1
ATOM 1502 N N . ARG A 1 189 ? -9.021 -6.434 17.950 1.00 89.75 189 ARG A N 1
ATOM 1503 C CA . ARG A 1 189 ? -7.708 -6.727 18.521 1.00 89.75 189 ARG A CA 1
ATOM 1504 C C . ARG A 1 189 ? -7.289 -8.129 18.113 1.00 89.75 189 ARG A C 1
ATOM 1506 O O . ARG A 1 189 ? -8.142 -9.004 17.980 1.00 89.75 189 ARG A O 1
ATOM 1513 N N . PHE A 1 190 ? -6.001 -8.312 17.852 1.00 86.06 190 PHE A N 1
ATOM 1514 C CA . PHE A 1 190 ? -5.463 -9.601 17.436 1.00 86.06 190 PHE A CA 1
ATOM 1515 C C . PHE A 1 190 ? -4.009 -9.785 17.869 1.00 86.06 190 PHE A C 1
ATOM 1517 O O . PHE A 1 190 ? -3.274 -8.824 18.116 1.00 86.06 190 PHE A O 1
ATOM 1524 N N . ALA A 1 191 ? -3.593 -11.048 17.935 1.00 83.12 191 ALA A N 1
ATOM 1525 C CA . ALA A 1 191 ? -2.208 -11.454 18.128 1.00 83.12 191 ALA A CA 1
ATOM 1526 C C . ALA A 1 191 ? -1.559 -11.827 16.786 1.00 83.12 191 ALA A C 1
ATOM 1528 O O . ALA A 1 191 ? -2.181 -12.494 15.959 1.00 83.12 191 ALA A O 1
ATOM 1529 N N . SER A 1 192 ? -0.299 -11.448 16.571 1.00 71.94 192 SER A N 1
ATOM 1530 C CA . SER A 1 192 ? 0.463 -11.836 15.373 1.00 71.94 192 SER A CA 1
ATOM 1531 C C . SER A 1 192 ? 0.732 -13.351 15.296 1.00 71.94 192 SER A C 1
ATOM 1533 O O . SER A 1 192 ? 0.844 -14.031 16.322 1.00 71.94 192 SER A O 1
ATOM 1535 N N . LYS A 1 193 ? 0.8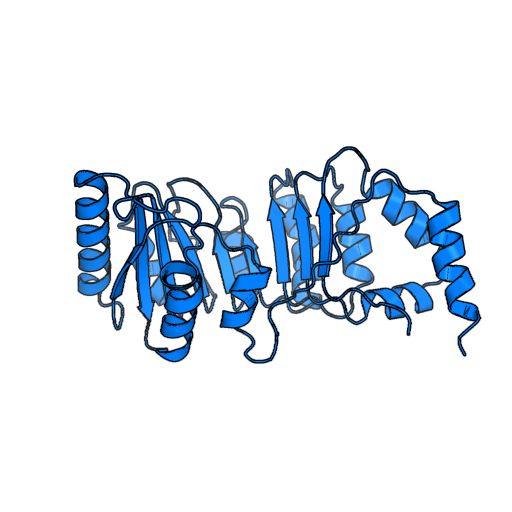84 -13.900 14.077 1.00 69.94 193 LYS A N 1
ATOM 1536 C CA . LYS A 1 193 ? 1.294 -15.308 13.878 1.00 69.94 193 LYS A CA 1
ATOM 1537 C C . LYS A 1 193 ? 2.590 -15.630 14.640 1.00 69.94 193 LYS A C 1
ATOM 1539 O O . LYS A 1 193 ? 3.489 -14.801 14.726 1.00 69.94 193 LYS A O 1
ATOM 1544 N N . GLY A 1 194 ? 2.683 -16.847 15.180 1.00 65.50 194 GLY A N 1
ATOM 1545 C CA . GLY A 1 194 ? 3.854 -17.323 15.934 1.00 65.50 194 GLY A CA 1
ATOM 1546 C C . GLY A 1 194 ? 3.814 -17.046 17.441 1.00 65.50 194 GLY A C 1
ATOM 1547 O O . GLY A 1 194 ? 4.574 -17.657 18.183 1.00 65.50 194 GLY A O 1
ATOM 1548 N N . LEU A 1 195 ? 2.885 -16.211 17.919 1.00 61.34 195 LEU A N 1
ATOM 1549 C CA . LEU A 1 195 ? 2.615 -16.036 19.347 1.00 61.34 195 LEU A CA 1
ATOM 1550 C C . LEU A 1 195 ? 1.418 -16.911 19.739 1.00 61.34 195 LEU A C 1
ATOM 1552 O O . LEU A 1 195 ? 0.265 -16.493 19.668 1.00 61.34 195 LEU A O 1
ATOM 1556 N N . SER A 1 196 ? 1.684 -18.163 20.115 1.00 50.25 196 SER A N 1
ATOM 1557 C CA . SER A 1 196 ? 0.655 -19.150 20.485 1.00 50.25 196 SER A CA 1
ATOM 1558 C C . SER A 1 196 ? -0.034 -18.863 21.830 1.00 50.25 196 SER A C 1
ATOM 1560 O O . SER A 1 196 ? -1.089 -19.435 22.088 1.00 50.25 196 SER A O 1
ATOM 1562 N N . GLN A 1 197 ? 0.515 -17.957 22.654 1.00 55.16 197 GLN A N 1
ATOM 1563 C CA . GLN A 1 197 ? -0.032 -17.549 23.962 1.00 55.16 197 GLN A CA 1
ATOM 1564 C C . GLN A 1 197 ? -0.056 -16.021 24.200 1.00 55.16 197 GLN A C 1
ATOM 1566 O O . GLN A 1 197 ? -0.122 -15.566 25.339 1.00 55.16 197 GLN A O 1
ATOM 1571 N N . GLY A 1 198 ? 0.034 -15.202 23.148 1.00 55.84 198 GLY A N 1
ATOM 1572 C CA . GLY A 1 198 ? 0.117 -13.746 23.303 1.00 55.84 198 GLY A CA 1
ATOM 1573 C C . GLY A 1 198 ? -1.229 -13.095 23.630 1.00 55.84 198 GLY A C 1
ATOM 1574 O O . GLY A 1 198 ? -2.225 -13.365 22.963 1.00 55.84 198 GLY A O 1
ATOM 1575 N N . HIS A 1 199 ? -1.247 -12.178 24.602 1.00 71.56 199 HIS A N 1
ATOM 1576 C CA . HIS A 1 199 ? -2.278 -11.140 24.658 1.00 71.56 199 HIS A CA 1
ATOM 1577 C C . HIS A 1 199 ? -2.283 -10.367 23.335 1.00 71.56 199 HIS A C 1
ATOM 1579 O O . HIS A 1 199 ? -1.207 -10.104 22.796 1.00 71.56 199 HIS A O 1
ATOM 1585 N N . ASP A 1 200 ? -3.463 -9.962 22.851 1.00 81.56 200 ASP A N 1
ATOM 1586 C CA . ASP A 1 200 ? -3.572 -9.157 21.630 1.00 81.56 200 ASP A CA 1
ATOM 1587 C C . ASP A 1 200 ? -2.583 -7.993 21.672 1.00 81.56 200 ASP A C 1
ATOM 1589 O O . ASP A 1 200 ? -2.629 -7.165 22.591 1.00 81.56 200 ASP A O 1
ATOM 1593 N N . ASN A 1 201 ? -1.672 -7.976 20.705 1.00 78.00 201 ASN A N 1
ATOM 1594 C CA . ASN A 1 201 ? -0.585 -7.014 20.599 1.00 78.00 201 ASN A CA 1
ATOM 1595 C C . ASN A 1 201 ? -0.769 -6.082 19.401 1.00 78.00 201 ASN A C 1
ATOM 1597 O O . ASN A 1 201 ? 0.019 -5.156 19.242 1.00 78.00 201 ASN A O 1
ATOM 1601 N N . PHE A 1 202 ? -1.814 -6.282 18.597 1.00 82.88 202 PHE A N 1
ATOM 1602 C CA . PHE A 1 202 ? -2.225 -5.369 17.543 1.00 82.88 202 PHE A CA 1
ATOM 1603 C C . PHE A 1 202 ? -3.700 -4.998 17.665 1.00 82.88 202 PHE A C 1
ATOM 1605 O O . PHE A 1 202 ? -4.529 -5.771 18.148 1.00 82.88 202 PHE A O 1
ATOM 1612 N N . THR A 1 203 ? -4.018 -3.802 17.181 1.00 82.00 203 THR A N 1
ATOM 1613 C CA . THR A 1 203 ? -5.382 -3.314 17.001 1.00 82.00 203 THR A CA 1
ATOM 1614 C C . THR A 1 203 ? -5.557 -2.864 15.558 1.00 82.00 203 THR A C 1
ATOM 1616 O O . THR A 1 203 ? -4.730 -2.112 15.047 1.00 82.00 203 THR A O 1
ATOM 1619 N N . VAL A 1 204 ? -6.632 -3.302 14.906 1.00 88.88 204 VAL A N 1
ATOM 1620 C CA . VAL A 1 204 ? -7.090 -2.761 13.625 1.00 88.88 204 VAL A CA 1
ATOM 1621 C C . VAL A 1 204 ? -8.395 -2.001 13.839 1.00 88.88 204 VAL A C 1
ATOM 1623 O O . VAL A 1 204 ? -9.330 -2.511 14.455 1.00 88.88 204 VAL A O 1
ATOM 1626 N N . ILE A 1 205 ? -8.441 -0.765 13.357 1.00 88.38 205 ILE A N 1
ATOM 1627 C CA . ILE A 1 205 ? -9.626 0.088 13.364 1.00 88.38 205 ILE A CA 1
ATOM 1628 C C . ILE A 1 205 ? -10.059 0.259 11.918 1.00 88.38 205 ILE A C 1
ATOM 1630 O O . ILE A 1 205 ? -9.254 0.695 11.098 1.00 88.38 205 ILE A O 1
ATOM 1634 N N . THR A 1 206 ? -11.304 -0.072 11.600 1.00 90.88 206 THR A N 1
ATOM 1635 C CA . THR A 1 206 ? -11.882 0.140 10.271 1.00 90.88 206 THR A CA 1
ATOM 1636 C C . THR A 1 206 ? -13.019 1.146 10.342 1.00 90.88 206 THR A C 1
ATOM 1638 O O . THR A 1 206 ? -13.700 1.259 11.356 1.00 90.88 206 THR A O 1
ATOM 1641 N N . ALA A 1 207 ? -13.213 1.902 9.270 1.00 87.06 207 ALA A N 1
ATOM 1642 C CA . ALA A 1 207 ? -14.333 2.818 9.097 1.00 87.06 207 ALA A CA 1
ATOM 1643 C C . ALA A 1 207 ? -14.713 2.870 7.614 1.00 87.06 207 ALA A C 1
ATOM 1645 O O . ALA A 1 207 ? -13.843 2.756 6.755 1.00 87.06 207 ALA A O 1
ATOM 1646 N N . GLY A 1 208 ? -15.994 3.018 7.294 1.00 85.38 208 GLY A N 1
ATOM 1647 C CA . GLY A 1 208 ? -16.495 2.985 5.920 1.00 85.38 208 GLY A CA 1
ATOM 1648 C C . GLY A 1 208 ? -17.946 2.520 5.841 1.00 85.38 208 GLY A C 1
ATOM 1649 O O . GLY A 1 208 ? -18.493 2.008 6.816 1.00 85.38 208 GLY A O 1
ATOM 1650 N N . GLU A 1 209 ? -18.570 2.664 4.675 1.00 83.75 209 GLU A N 1
ATOM 1651 C CA . GLU A 1 209 ? -19.906 2.104 4.409 1.00 83.75 209 GLU A CA 1
ATOM 1652 C C . GLU A 1 209 ? -19.819 0.709 3.785 1.00 83.75 209 GLU A C 1
ATOM 1654 O O . GLU A 1 209 ? -20.596 -0.173 4.155 1.00 83.75 209 GLU A O 1
ATOM 1659 N N . ASP A 1 210 ? -18.776 0.435 2.997 1.00 83.81 210 ASP A N 1
ATOM 1660 C CA . ASP A 1 210 ? -18.569 -0.851 2.328 1.00 83.81 210 ASP A CA 1
ATOM 1661 C C . ASP A 1 210 ? -18.265 -1.994 3.315 1.00 83.81 210 ASP A C 1
ATOM 1663 O O . ASP A 1 210 ? -17.155 -2.142 3.839 1.00 83.81 210 ASP A O 1
ATOM 1667 N N . CYS A 1 211 ? -19.285 -2.807 3.594 1.00 85.31 211 CYS A N 1
ATOM 1668 C CA . CYS A 1 211 ? -19.188 -3.940 4.505 1.00 85.31 211 CYS A CA 1
ATOM 1669 C C . CYS A 1 211 ? -18.343 -5.091 3.949 1.00 85.31 211 CYS A C 1
ATOM 1671 O O . CYS A 1 211 ? -17.724 -5.804 4.740 1.00 85.31 211 CYS A O 1
ATOM 1673 N N . VAL A 1 212 ? -18.276 -5.254 2.624 1.00 83.88 212 VAL A N 1
ATOM 1674 C CA . VAL A 1 212 ? -17.505 -6.316 1.968 1.00 83.88 212 VAL A CA 1
ATOM 1675 C C . VAL A 1 212 ? -16.021 -6.025 2.128 1.00 83.88 212 VAL A C 1
ATOM 1677 O O . VAL A 1 212 ? -15.270 -6.873 2.614 1.00 83.88 212 VAL A O 1
ATOM 1680 N N . THR A 1 213 ? -15.601 -4.797 1.824 1.00 83.62 213 THR A N 1
ATOM 1681 C CA . THR A 1 213 ? -14.204 -4.384 1.996 1.00 83.62 213 THR A CA 1
ATOM 1682 C C . THR A 1 213 ? -13.783 -4.434 3.465 1.00 83.62 213 THR A C 1
ATOM 1684 O O . THR A 1 213 ? -12.721 -4.978 3.775 1.00 83.62 213 THR A O 1
ATOM 1687 N N . ARG A 1 214 ? -14.626 -3.977 4.406 1.00 87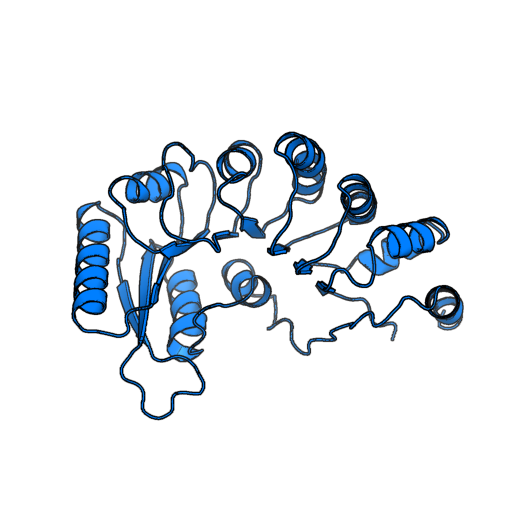.25 214 ARG A N 1
ATOM 1688 C CA . ARG A 1 214 ? -14.332 -4.112 5.848 1.00 87.25 214 ARG A CA 1
ATOM 1689 C C . ARG A 1 214 ? -14.179 -5.572 6.282 1.00 87.25 214 ARG A C 1
ATOM 1691 O O . ARG A 1 214 ? -13.266 -5.876 7.049 1.00 87.25 214 ARG A O 1
ATOM 1698 N N . ALA A 1 215 ? -15.021 -6.477 5.778 1.00 87.44 215 ALA A N 1
ATOM 1699 C CA . ALA A 1 215 ? -14.916 -7.905 6.074 1.00 87.44 215 ALA A CA 1
ATOM 1700 C C . ALA A 1 215 ? -13.604 -8.507 5.543 1.00 87.44 215 ALA A C 1
ATOM 1702 O O . ALA A 1 215 ? -12.951 -9.274 6.250 1.00 87.44 215 ALA A O 1
ATOM 1703 N N . LYS A 1 216 ? -13.152 -8.107 4.348 1.00 86.75 216 LYS A N 1
ATOM 1704 C CA . LYS A 1 216 ? -11.842 -8.524 3.822 1.00 86.75 216 LYS A CA 1
ATOM 1705 C C . LYS A 1 216 ? -10.683 -7.997 4.665 1.00 86.75 216 LYS A C 1
ATOM 1707 O O . LYS A 1 216 ? -9.754 -8.747 4.950 1.00 86.75 216 LYS A O 1
ATOM 1712 N N . VAL A 1 217 ? -10.741 -6.740 5.119 1.00 87.12 217 VAL A N 1
ATOM 1713 C CA . VAL A 1 217 ? -9.738 -6.189 6.049 1.00 87.12 217 VAL A CA 1
ATOM 1714 C C . VAL A 1 217 ? -9.697 -7.012 7.337 1.00 87.12 217 VAL A C 1
ATOM 1716 O O . VAL A 1 217 ? -8.617 -7.403 7.779 1.00 87.12 217 VAL A O 1
ATOM 1719 N N . HIS A 1 218 ? -10.857 -7.334 7.913 1.00 90.12 218 HIS A N 1
ATOM 1720 C CA . HIS A 1 218 ? -10.933 -8.213 9.078 1.00 90.12 218 HIS A CA 1
ATOM 1721 C C . HIS A 1 218 ? -10.279 -9.575 8.802 1.00 90.12 218 HIS A C 1
ATOM 1723 O O . HIS A 1 218 ? -9.436 -10.020 9.581 1.00 90.12 218 HIS A O 1
ATOM 1729 N N . SER A 1 219 ? -10.597 -10.203 7.669 1.00 88.94 219 SER A N 1
ATOM 1730 C CA . SER A 1 219 ? -10.040 -11.508 7.312 1.00 88.94 219 SER A CA 1
ATOM 1731 C C . SER A 1 219 ? -8.516 -11.471 7.126 1.00 88.94 219 SER A C 1
ATOM 1733 O O . SER A 1 219 ? -7.803 -12.315 7.665 1.00 88.94 219 SER A O 1
ATOM 1735 N N . ILE A 1 220 ? -7.972 -10.446 6.462 1.00 85.44 220 ILE A N 1
ATOM 1736 C CA . ILE A 1 220 ? -6.522 -10.307 6.241 1.00 85.44 220 ILE A CA 1
ATOM 1737 C C . ILE A 1 220 ? -5.770 -10.091 7.564 1.00 85.44 220 ILE A C 1
ATOM 1739 O O . ILE A 1 220 ? -4.778 -10.773 7.842 1.00 85.44 220 ILE A O 1
ATOM 1743 N N . TYR A 1 221 ? -6.224 -9.143 8.387 1.00 85.62 221 TYR A N 1
ATOM 1744 C CA . TYR A 1 221 ? -5.485 -8.719 9.578 1.00 85.62 221 TYR A CA 1
ATOM 1745 C C . TYR A 1 221 ? -5.778 -9.584 10.803 1.00 85.62 221 TYR A C 1
ATOM 1747 O O . TYR A 1 221 ? -4.846 -10.052 11.455 1.00 85.62 221 TYR A O 1
ATOM 1755 N N . VAL A 1 222 ? -7.057 -9.804 11.116 1.00 87.00 222 VAL A N 1
ATOM 1756 C CA . VAL A 1 222 ? -7.502 -10.431 12.369 1.00 87.00 222 VAL A CA 1
ATOM 1757 C C . VAL A 1 222 ? -7.454 -11.948 12.253 1.00 87.00 222 VAL A C 1
ATOM 1759 O O . VAL A 1 222 ? -6.710 -12.598 12.987 1.00 87.00 222 VAL A O 1
ATOM 1762 N N . GLU A 1 223 ? -8.193 -12.521 11.301 1.00 87.12 223 GLU A N 1
ATOM 1763 C CA . GLU A 1 223 ? -8.220 -13.977 11.080 1.00 87.12 223 GLU A CA 1
ATOM 1764 C C . GLU A 1 223 ? -6.867 -14.461 10.556 1.00 87.12 223 GLU A C 1
ATOM 1766 O O . GLU A 1 223 ? -6.283 -15.420 11.065 1.00 87.12 223 GLU A O 1
ATOM 1771 N N . GLY A 1 224 ? -6.320 -13.726 9.587 1.00 83.06 224 GLY A N 1
ATOM 1772 C CA . GLY A 1 224 ? -5.001 -13.951 9.029 1.00 83.06 224 GLY A CA 1
ATOM 1773 C C . GLY A 1 224 ? -3.863 -13.614 9.986 1.00 83.06 224 GLY A C 1
ATOM 1774 O O . GLY A 1 224 ? -2.727 -13.946 9.661 1.00 83.06 224 GLY A O 1
ATOM 1775 N N . ARG A 1 225 ? -4.111 -12.984 11.145 1.00 83.38 225 ARG A N 1
ATOM 1776 C CA . ARG A 1 225 ? -3.093 -12.596 12.145 1.00 83.38 225 ARG A CA 1
ATOM 1777 C C . ARG A 1 225 ? -1.866 -11.899 11.538 1.00 83.38 225 ARG A C 1
ATOM 1779 O O . ARG A 1 225 ? -0.728 -12.128 11.965 1.00 83.38 225 ARG A O 1
ATOM 1786 N N . THR A 1 226 ? -2.089 -11.095 10.500 1.00 78.38 226 THR A N 1
ATOM 1787 C CA . THR A 1 226 ? -1.032 -10.473 9.695 1.00 78.38 226 THR A CA 1
ATOM 1788 C C . THR A 1 226 ? -0.950 -8.997 10.045 1.00 78.38 226 THR A C 1
ATOM 1790 O O . THR A 1 226 ? -1.825 -8.223 9.683 1.00 78.38 226 THR A O 1
ATOM 1793 N N . SER A 1 227 ? 0.096 -8.592 10.766 1.00 71.06 227 SER A N 1
ATOM 1794 C CA . SER A 1 227 ? 0.279 -7.197 11.181 1.00 71.06 227 SER A CA 1
ATOM 1795 C C . SER A 1 227 ? 0.741 -6.296 10.040 1.00 71.06 227 SER A C 1
ATOM 1797 O O . SER A 1 227 ? 0.359 -5.137 9.997 1.00 71.06 227 SER A O 1
ATOM 1799 N N . THR A 1 228 ? 1.532 -6.814 9.104 1.00 74.12 228 THR A N 1
ATOM 1800 C CA . THR A 1 228 ? 2.113 -6.040 7.998 1.00 74.12 228 THR A CA 1
ATOM 1801 C C . THR A 1 228 ? 1.914 -6.775 6.672 1.00 74.12 228 THR A C 1
ATOM 1803 O O . THR A 1 228 ? 2.873 -7.342 6.138 1.00 74.12 228 THR A O 1
ATOM 1806 N N . PRO A 1 229 ? 0.680 -6.837 6.139 1.00 77.06 229 PRO A N 1
ATOM 1807 C CA . PRO A 1 229 ? 0.456 -7.459 4.847 1.00 77.06 229 PRO A CA 1
ATOM 1808 C C . PRO A 1 229 ? 1.183 -6.674 3.755 1.00 77.06 229 PRO A C 1
ATOM 1810 O O . PRO A 1 229 ? 1.267 -5.441 3.778 1.00 77.06 229 PRO A O 1
ATOM 1813 N N . ASN A 1 230 ? 1.732 -7.403 2.790 1.00 77.44 230 ASN A N 1
ATOM 1814 C CA . ASN A 1 230 ? 2.305 -6.790 1.595 1.00 77.44 230 ASN A CA 1
ATOM 1815 C C . ASN A 1 230 ? 1.184 -6.337 0.643 1.00 77.44 230 ASN A C 1
ATOM 1817 O O . ASN A 1 230 ? 0.037 -6.776 0.759 1.00 77.44 230 ASN A O 1
ATOM 1821 N N . LEU A 1 231 ? 1.516 -5.476 -0.325 1.00 79.50 231 LEU A N 1
ATOM 1822 C CA . LEU A 1 231 ? 0.523 -4.951 -1.265 1.00 79.50 231 LEU A CA 1
ATOM 1823 C C . LEU A 1 231 ? -0.179 -6.069 -2.059 1.00 79.50 231 LEU A C 1
ATOM 1825 O O . LEU A 1 231 ? -1.356 -5.934 -2.365 1.00 79.50 231 LEU A O 1
ATOM 1829 N N . ARG A 1 232 ? 0.481 -7.218 -2.294 1.00 77.00 232 ARG A N 1
ATOM 1830 C CA . ARG A 1 232 ? -0.136 -8.393 -2.948 1.00 77.00 232 ARG A CA 1
ATOM 1831 C C . ARG A 1 232 ? -1.368 -8.892 -2.204 1.00 77.00 232 ARG A C 1
ATOM 1833 O O . ARG A 1 232 ? -2.374 -9.209 -2.824 1.00 77.00 232 ARG A O 1
ATOM 1840 N N . GLN A 1 233 ? -1.277 -8.999 -0.880 1.00 77.50 233 GLN A N 1
ATOM 1841 C CA . GLN A 1 233 ? -2.400 -9.429 -0.048 1.00 77.50 233 GLN A CA 1
ATOM 1842 C C . GLN A 1 233 ? -3.506 -8.372 -0.040 1.00 77.50 233 GLN A C 1
ATOM 1844 O O . GLN A 1 233 ? -4.683 -8.714 -0.068 1.00 77.50 233 GLN A O 1
ATOM 1849 N N . LEU A 1 234 ? -3.127 -7.092 -0.061 1.00 81.62 234 LEU A N 1
ATOM 1850 C CA . LEU A 1 234 ? -4.074 -5.982 -0.064 1.00 81.62 234 LEU A CA 1
ATOM 1851 C C . LEU A 1 234 ? -4.768 -5.776 -1.418 1.00 81.62 234 LEU A C 1
ATOM 1853 O O . LEU A 1 234 ? -5.880 -5.265 -1.427 1.00 81.62 234 LEU A O 1
ATOM 1857 N N . LEU A 1 235 ? -4.197 -6.220 -2.544 1.00 78.06 235 LEU A N 1
ATOM 1858 C CA . LEU A 1 235 ? -4.8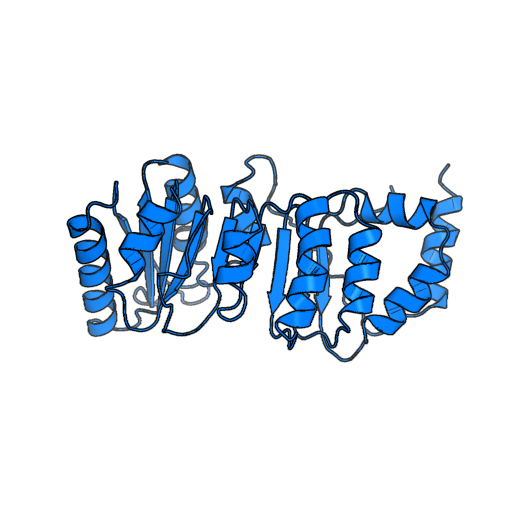63 -6.168 -3.857 1.00 78.06 235 LEU A CA 1
ATOM 1859 C C . LEU A 1 235 ? -6.223 -6.887 -3.864 1.00 78.06 235 LEU A C 1
ATOM 1861 O O . LEU A 1 235 ? -7.127 -6.470 -4.582 1.00 78.06 235 LEU A O 1
ATOM 1865 N N . GLN A 1 236 ? -6.412 -7.893 -3.005 1.00 78.50 236 GLN A N 1
ATOM 1866 C CA . GLN A 1 236 ? -7.692 -8.598 -2.839 1.00 78.50 236 GLN A CA 1
ATOM 1867 C C . GLN A 1 236 ? -8.825 -7.679 -2.352 1.00 78.50 236 GLN A C 1
ATOM 1869 O O . GLN A 1 236 ? -10.004 -8.014 -2.469 1.00 78.50 236 GLN A O 1
ATOM 1874 N N . LEU A 1 237 ? -8.490 -6.510 -1.798 1.00 78.38 237 LEU A N 1
ATOM 1875 C CA . LEU A 1 237 ? -9.466 -5.506 -1.386 1.00 78.38 237 LEU A CA 1
ATOM 1876 C C . LEU A 1 237 ? -10.145 -4.839 -2.584 1.00 78.38 237 LEU A C 1
ATOM 1878 O O . LEU A 1 237 ? -11.326 -4.528 -2.490 1.00 78.38 237 LEU A O 1
ATOM 1882 N N . ILE A 1 238 ? -9.431 -4.682 -3.702 1.00 75.25 238 ILE A N 1
ATOM 1883 C CA . ILE A 1 238 ? -9.913 -3.993 -4.911 1.00 75.25 238 ILE A CA 1
ATOM 1884 C C . ILE A 1 238 ? -10.172 -4.934 -6.097 1.00 75.25 238 ILE A C 1
ATOM 1886 O O . ILE A 1 238 ? -10.711 -4.512 -7.121 1.00 75.25 238 ILE A O 1
ATOM 1890 N N . ASP A 1 239 ? -9.769 -6.200 -5.995 1.00 70.19 239 ASP A N 1
ATOM 1891 C CA . ASP A 1 239 ? -9.998 -7.212 -7.023 1.00 70.19 239 ASP A CA 1
ATOM 1892 C C . ASP A 1 239 ? -10.402 -8.553 -6.391 1.00 70.19 239 ASP A C 1
ATOM 1894 O O . ASP A 1 239 ? -9.585 -9.242 -5.780 1.00 70.19 239 ASP A O 1
ATOM 1898 N N . ASP A 1 240 ? -11.675 -8.926 -6.558 1.00 56.88 240 ASP A N 1
ATOM 1899 C CA . ASP A 1 240 ? -12.239 -10.210 -6.112 1.00 56.88 240 ASP A CA 1
ATOM 1900 C C . ASP A 1 240 ? -11.667 -11.416 -6.876 1.00 56.88 240 ASP A C 1
ATOM 1902 O O . ASP A 1 240 ? -11.741 -12.548 -6.397 1.00 56.88 240 ASP A O 1
ATOM 1906 N N . PHE A 1 241 ? -11.099 -11.188 -8.066 1.00 52.00 241 PHE A N 1
ATOM 1907 C CA . PHE A 1 241 ? -10.594 -12.234 -8.959 1.00 52.00 241 PHE A CA 1
ATOM 1908 C C . PHE A 1 241 ? -9.086 -12.423 -8.893 1.00 52.00 241 PHE A C 1
ATOM 1910 O O . PHE A 1 241 ? -8.548 -13.243 -9.640 1.00 52.00 241 PHE A O 1
ATOM 1917 N N . SER A 1 242 ? -8.393 -11.703 -8.016 1.00 53.00 242 SER A N 1
ATOM 1918 C CA . SER A 1 242 ? -6.995 -11.983 -7.729 1.00 53.00 242 SER A CA 1
ATOM 1919 C C . SER A 1 242 ? -6.946 -13.103 -6.682 1.00 53.00 242 SER A C 1
ATOM 1921 O O . SER A 1 242 ? -7.081 -12.807 -5.492 1.00 53.00 242 SER A O 1
ATOM 1923 N N . PRO A 1 243 ? -6.769 -14.394 -7.069 1.00 50.62 243 PRO A N 1
ATOM 1924 C CA . PRO A 1 243 ? -6.440 -15.422 -6.089 1.00 50.62 243 PRO A CA 1
ATOM 1925 C C . PRO A 1 243 ? -5.238 -14.933 -5.273 1.00 50.62 243 PRO A C 1
ATOM 1927 O O . PRO A 1 243 ? -4.455 -14.127 -5.799 1.00 50.62 243 PRO A O 1
ATOM 1930 N N . PRO A 1 244 ? -5.061 -15.384 -4.013 1.00 51.84 244 PRO A N 1
ATOM 1931 C CA . PRO A 1 244 ? -3.819 -15.117 -3.298 1.00 51.84 244 PRO A CA 1
ATOM 1932 C C . PRO A 1 244 ? -2.687 -15.399 -4.280 1.00 51.84 244 PRO A C 1
ATOM 1934 O O . PRO A 1 244 ? -2.690 -16.464 -4.896 1.00 51.84 244 PRO A O 1
ATOM 1937 N N . LEU A 1 245 ? -1.843 -14.391 -4.544 1.00 52.12 245 LEU A N 1
ATOM 1938 C CA . LEU A 1 245 ? -0.771 -14.431 -5.547 1.00 52.12 245 LEU A CA 1
ATOM 1939 C C . LEU A 1 245 ? 0.341 -15.374 -5.056 1.00 52.12 245 LEU A C 1
ATOM 1941 O O . LEU A 1 245 ? 1.482 -14.978 -4.836 1.00 52.12 245 LEU A O 1
ATOM 1945 N N . ASP A 1 246 ? -0.063 -16.619 -4.844 1.00 42.56 246 ASP A N 1
ATOM 1946 C CA . ASP A 1 246 ? 0.609 -17.760 -4.274 1.00 42.56 246 ASP A CA 1
ATOM 1947 C C . ASP A 1 246 ? 0.280 -18.957 -5.192 1.00 42.56 246 ASP A C 1
ATOM 1949 O O . ASP A 1 246 ? -0.881 -19.160 -5.555 1.00 42.56 246 ASP A O 1
ATOM 1953 N N . PRO A 1 247 ? 1.269 -19.760 -5.610 1.00 44.12 247 PRO A N 1
ATOM 1954 C CA . PRO A 1 247 ? 2.613 -19.809 -5.062 1.00 44.12 247 PRO A CA 1
ATOM 1955 C C . PRO A 1 247 ? 3.515 -18.690 -5.588 1.00 44.12 247 PRO A C 1
ATOM 1957 O O . PRO A 1 247 ? 3.656 -18.475 -6.796 1.00 44.12 247 PRO A O 1
ATOM 1960 N N . ILE A 1 248 ? 4.181 -18.023 -4.646 1.00 47.91 248 ILE A N 1
ATOM 1961 C CA . ILE A 1 248 ? 5.308 -17.135 -4.902 1.00 47.91 248 ILE A CA 1
ATOM 1962 C C . ILE A 1 248 ? 6.401 -17.938 -5.627 1.00 47.91 248 ILE A C 1
ATOM 1964 O O . ILE A 1 248 ? 6.981 -18.870 -5.072 1.00 47.91 248 ILE A O 1
ATOM 1968 N N . ARG A 1 249 ? 6.745 -17.553 -6.859 1.00 40.03 249 ARG A N 1
ATOM 1969 C CA . ARG A 1 249 ? 8.102 -17.791 -7.365 1.00 40.03 249 ARG A CA 1
ATOM 1970 C C . ARG A 1 249 ? 8.900 -16.522 -7.112 1.00 40.03 249 ARG A C 1
ATOM 1972 O O . ARG A 1 249 ? 8.827 -15.591 -7.908 1.00 40.03 249 ARG A O 1
ATOM 1979 N N . VAL A 1 250 ? 9.629 -16.485 -5.996 1.00 39.06 250 VAL A N 1
ATOM 1980 C CA . VAL A 1 250 ? 10.667 -15.471 -5.794 1.00 39.06 250 VAL A CA 1
ATOM 1981 C C . VAL A 1 250 ? 11.756 -15.824 -6.790 1.00 39.06 250 VAL A C 1
ATOM 1983 O O . VAL A 1 250 ? 12.373 -16.884 -6.689 1.00 39.06 250 VAL A O 1
ATOM 1986 N N . VAL A 1 251 ? 11.962 -14.978 -7.792 1.00 40.25 251 VAL A N 1
ATOM 1987 C CA . VAL A 1 251 ? 13.201 -15.050 -8.558 1.00 40.25 251 VAL A CA 1
ATOM 1988 C C . VAL A 1 251 ? 14.223 -14.284 -7.735 1.00 40.25 251 VAL A C 1
ATOM 1990 O O . VAL A 1 251 ? 14.375 -13.076 -7.881 1.00 40.25 251 VAL A O 1
ATOM 1993 N N . GLU A 1 252 ? 14.869 -14.984 -6.802 1.00 33.41 252 GLU A N 1
ATOM 1994 C CA . GLU A 1 252 ? 16.052 -14.453 -6.136 1.00 33.41 252 GLU A CA 1
ATOM 1995 C C . GLU A 1 252 ? 17.149 -14.355 -7.193 1.00 33.41 252 GLU A C 1
ATOM 1997 O O . GLU A 1 252 ? 17.792 -15.339 -7.563 1.00 33.41 252 GLU A O 1
ATOM 2002 N N . PHE A 1 253 ? 17.334 -13.157 -7.739 1.00 41.66 253 PHE A N 1
ATOM 2003 C CA . PHE A 1 253 ? 18.464 -12.884 -8.607 1.00 41.66 253 PHE A CA 1
ATOM 2004 C C . PHE A 1 253 ? 19.712 -12.824 -7.724 1.00 41.66 253 PHE A C 1
ATOM 2006 O O . PHE A 1 253 ? 20.091 -11.768 -7.233 1.00 41.66 253 PHE A O 1
ATOM 2013 N N . GLY A 1 254 ? 20.364 -13.969 -7.514 1.00 33.81 254 GLY A N 1
ATOM 2014 C CA . GLY A 1 254 ? 21.675 -14.085 -6.859 1.00 33.81 254 GLY A CA 1
ATOM 2015 C C . GLY A 1 254 ? 22.844 -13.590 -7.724 1.00 33.81 254 GLY A C 1
ATOM 2016 O O . GLY A 1 254 ? 23.993 -13.930 -7.463 1.00 33.81 254 GLY A O 1
ATOM 2017 N N . GLY A 1 255 ? 22.547 -12.820 -8.771 1.00 43.41 255 GLY A N 1
ATOM 2018 C CA . GLY A 1 255 ? 23.433 -12.537 -9.893 1.00 43.41 255 GLY A CA 1
ATOM 2019 C C . GLY A 1 255 ? 22.703 -12.771 -11.212 1.00 43.41 255 GLY A C 1
ATOM 2020 O O . GLY A 1 255 ? 21.971 -13.750 -11.361 1.00 43.41 255 GLY A O 1
ATOM 2021 N N . PHE A 1 256 ? 22.885 -11.868 -12.172 1.00 45.88 256 PHE A N 1
ATOM 2022 C CA . PHE A 1 256 ? 22.433 -12.082 -13.544 1.00 45.88 256 PHE A CA 1
ATOM 2023 C C . PHE A 1 256 ? 23.516 -12.836 -14.316 1.00 45.88 256 PHE A C 1
ATOM 2025 O O . PHE A 1 256 ? 24.541 -12.259 -14.671 1.00 45.88 256 PHE A O 1
ATOM 2032 N N . ASP A 1 257 ? 23.281 -14.117 -14.612 1.00 54.56 257 ASP A N 1
ATOM 2033 C CA . ASP A 1 257 ? 23.953 -14.751 -15.745 1.00 54.56 257 ASP A CA 1
ATOM 2034 C C . ASP A 1 257 ? 23.311 -14.192 -17.020 1.00 54.56 257 ASP A C 1
ATOM 2036 O O . ASP A 1 257 ? 22.253 -14.648 -17.462 1.00 54.56 257 ASP A O 1
ATOM 2040 N N . THR A 1 258 ? 23.921 -13.147 -17.575 1.00 51.31 258 THR A N 1
ATOM 2041 C CA . THR A 1 258 ? 23.472 -12.498 -18.812 1.00 51.31 258 THR A CA 1
ATOM 2042 C C . THR A 1 258 ? 23.292 -13.509 -19.946 1.00 51.31 258 THR A C 1
ATOM 2044 O O . THR A 1 258 ? 22.336 -13.401 -20.720 1.00 51.31 258 THR A O 1
ATOM 2047 N N . ASP A 1 259 ? 24.157 -14.523 -20.022 1.00 53.28 259 ASP A N 1
ATOM 2048 C CA . ASP A 1 259 ? 24.057 -15.577 -21.028 1.00 53.28 259 ASP A CA 1
ATOM 2049 C C . ASP A 1 259 ? 22.927 -16.558 -20.699 1.00 53.28 259 ASP A C 1
ATOM 2051 O O . ASP A 1 259 ? 22.229 -17.011 -21.604 1.00 53.28 259 ASP A O 1
ATOM 2055 N N . GLY A 1 260 ? 22.677 -16.835 -19.420 1.00 51.41 260 GLY A N 1
ATOM 2056 C CA . GLY A 1 260 ? 21.535 -17.614 -18.935 1.00 51.41 260 GLY A CA 1
ATOM 2057 C C . GLY A 1 260 ? 20.182 -16.956 -19.227 1.00 51.41 260 GLY A C 1
ATOM 2058 O O . GLY A 1 260 ? 19.269 -17.620 -19.724 1.00 51.41 260 GLY A O 1
ATOM 2059 N N . VAL A 1 261 ? 20.052 -15.643 -19.008 1.00 51.78 261 VAL A N 1
ATOM 2060 C CA . VAL A 1 261 ? 18.846 -14.873 -19.367 1.00 51.78 261 VAL A CA 1
ATOM 2061 C C . VAL A 1 261 ? 18.649 -14.872 -20.879 1.00 51.78 261 VAL A C 1
ATOM 2063 O O . VAL A 1 261 ? 17.556 -15.183 -21.356 1.00 51.78 261 VAL A O 1
ATOM 2066 N N . ARG A 1 262 ? 19.708 -14.593 -21.650 1.00 53.50 262 ARG A N 1
ATOM 2067 C CA . ARG A 1 262 ? 19.657 -14.639 -23.117 1.00 53.50 262 ARG A CA 1
ATOM 2068 C C . ARG A 1 262 ? 19.216 -16.020 -23.610 1.00 53.50 262 ARG A C 1
ATOM 2070 O O . ARG A 1 262 ? 18.269 -16.106 -24.388 1.00 53.50 262 ARG A O 1
ATOM 2077 N N . LYS A 1 263 ? 19.810 -17.092 -23.079 1.00 54.88 263 LYS A N 1
ATOM 2078 C CA . LYS A 1 263 ? 19.440 -18.481 -23.388 1.00 54.88 263 LYS A CA 1
ATOM 2079 C C . LYS A 1 263 ? 18.002 -18.808 -23.003 1.00 54.88 263 LYS A C 1
ATOM 2081 O O . LYS A 1 263 ? 17.338 -19.495 -23.766 1.00 54.88 263 LYS A O 1
ATOM 2086 N N . ALA A 1 264 ? 17.481 -18.310 -21.882 1.00 53.72 264 ALA A N 1
ATOM 2087 C CA . ALA A 1 264 ? 16.080 -18.519 -21.504 1.00 53.72 264 ALA A CA 1
ATOM 2088 C C . ALA A 1 264 ? 15.107 -17.851 -22.499 1.00 53.72 264 ALA A C 1
ATOM 2090 O O . ALA A 1 264 ? 14.100 -18.449 -22.885 1.00 53.72 264 ALA A O 1
ATOM 2091 N N . PHE A 1 265 ? 15.434 -16.645 -22.979 1.00 52.66 265 PHE A N 1
ATOM 2092 C CA . PHE A 1 265 ? 14.673 -15.949 -24.027 1.00 52.66 265 PHE A CA 1
ATOM 2093 C C . PHE A 1 265 ? 14.833 -16.579 -25.423 1.00 52.66 265 PHE A C 1
ATOM 2095 O O . PHE A 1 265 ? 13.941 -16.458 -26.269 1.00 52.66 265 PHE A O 1
ATOM 2102 N N . GLU A 1 266 ? 15.958 -17.240 -25.691 1.00 55.75 266 GLU A N 1
ATOM 2103 C CA . GLU A 1 266 ? 16.212 -17.980 -26.931 1.00 55.75 266 GLU A CA 1
ATOM 2104 C C . GLU A 1 266 ? 15.569 -19.373 -26.927 1.00 55.75 266 GLU A C 1
ATOM 2106 O O . GLU A 1 266 ? 15.013 -19.776 -27.945 1.00 55.75 266 GLU A O 1
ATOM 2111 N N . ALA A 1 267 ? 15.558 -20.074 -25.793 1.00 51.03 267 ALA A N 1
ATOM 2112 C CA . ALA A 1 267 ? 14.924 -21.382 -25.618 1.00 51.03 267 ALA A CA 1
ATOM 2113 C C . ALA A 1 267 ? 13.395 -21.306 -25.736 1.00 51.03 267 ALA A C 1
ATOM 2115 O O . ALA A 1 267 ? 12.771 -22.204 -26.296 1.00 51.03 267 ALA A O 1
ATOM 2116 N N . ALA A 1 268 ? 12.787 -20.186 -25.331 1.00 45.97 268 ALA A N 1
ATOM 2117 C CA . ALA A 1 268 ? 11.368 -19.913 -25.566 1.00 45.97 268 ALA A CA 1
ATOM 2118 C C . ALA A 1 268 ? 10.976 -19.845 -27.065 1.00 45.97 268 ALA A C 1
ATOM 2120 O O . ALA A 1 268 ? 9.791 -19.726 -27.368 1.00 45.97 268 ALA A O 1
ATOM 2121 N N . ARG A 1 269 ? 11.938 -19.920 -28.006 1.00 41.19 269 ARG A N 1
ATOM 2122 C CA . ARG A 1 269 ? 11.684 -20.032 -29.457 1.00 41.19 269 ARG A CA 1
ATOM 2123 C C . ARG A 1 269 ? 11.254 -21.433 -29.909 1.00 41.19 269 ARG A C 1
ATOM 2125 O O . ARG A 1 269 ? 10.839 -21.544 -31.056 1.00 41.19 269 ARG A O 1
ATOM 2132 N N . GLN A 1 270 ? 11.396 -22.478 -29.088 1.00 38.28 270 GLN A N 1
ATOM 2133 C CA . GLN A 1 270 ? 11.176 -23.865 -29.536 1.00 38.28 270 GLN A CA 1
ATOM 2134 C C . GLN A 1 270 ? 9.774 -24.432 -29.255 1.00 38.28 270 GLN A C 1
ATOM 2136 O O . GLN A 1 270 ? 9.463 -25.497 -29.774 1.00 38.28 270 GLN A O 1
ATOM 2141 N N . ASP A 1 271 ? 8.915 -23.712 -28.524 1.00 34.88 271 ASP A N 1
ATOM 2142 C CA . ASP A 1 271 ? 7.525 -24.118 -28.243 1.00 34.88 271 ASP A CA 1
ATOM 2143 C C . ASP A 1 271 ? 6.506 -23.301 -29.076 1.00 34.88 271 ASP A C 1
ATOM 2145 O O . ASP A 1 271 ? 5.557 -22.727 -28.529 1.00 34.88 271 ASP A O 1
ATOM 2149 N N . VAL A 1 272 ? 6.725 -23.206 -30.395 1.00 36.59 272 VAL A N 1
ATOM 2150 C CA . VAL A 1 272 ? 5.695 -22.804 -31.378 1.00 36.59 272 VAL A CA 1
ATOM 2151 C C . VAL A 1 272 ? 5.333 -24.011 -32.225 1.00 36.59 272 VAL A C 1
ATOM 2153 O O . VAL A 1 272 ? 6.275 -24.626 -32.771 1.00 36.59 272 VAL A O 1
#